Protein AF-A0A0L6T8Q9-F1 (afdb_monomer)

Mean predicted aligned error: 9.27 Å

Secondary structure (DSSP, 8-state):
------HHHHHHHHTT--EEEE--GGGHHHHHHH----SEEEEEGGGG-SSSSHHHHHHHHHHHHSEEEEE-SS--TT-TT---HHHHHHHHHHHHHH--SEEEEES-EEEEEEEPSSS-EEEEEEEEEE----BHHHHHHHHHHHHHHHHHHTS--EEE----SS-----TT--B--HHHHHHHHHHHH--EEEEEHHHHHHHHHHTT-GGGHHHHTTSS-TTSHHHHHHHHHHHHHHHHHHHHH--S-HHHHHHHHHHHSPTT-EEEEEE---EE-TTS-EE----SPPPHHHHHHHHHHHHHH-S--EEE---SS---HHHHHHHHHHHHHHHHHHHHHHHHT-PPPP-

Nearest PDB structures (foldseek):
  3bww-assembly1_A  TM=8.924E-01  e=5.305E-16  Histophilus somni 129PT
  8hci-assembly1_D  TM=7.224E-01  e=1.647E-14  Pseudomonas syringae pv. maculicola str. ES4326
  7tcu-assembly2_B  TM=7.479E-01  e=3.490E-11  Methylosinus trichosporium OB3b
  5zhz-assembly1_A  TM=5.985E-01  e=2.877E-06  Mycobacterium tuberculosis H37Rv
  1zrq-assembly1_A  TM=4.307E-01  e=3.303E-02  Escherichia coli

pLDDT: mean 84.77, std 19.69, range [31.95, 98.88]

Radius of gyration: 22.1 Å; Cα contacts (8 Å, |Δi|>4): 567; chains: 1; bounding box: 79×47×67 Å

Structure (mmCIF, N/CA/C/O backbone):
data_AF-A0A0L6T8Q9-F1
#
_entry.id   AF-A0A0L6T8Q9-F1
#
loop_
_atom_site.group_PDB
_atom_site.id
_atom_site.type_symbol
_atom_site.label_atom_id
_atom_site.label_alt_id
_atom_site.label_comp_id
_atom_site.label_asym_id
_atom_site.label_entity_id
_atom_site.label_seq_id
_atom_site.pdbx_PDB_ins_code
_atom_site.Cartn_x
_atom_site.Cartn_y
_atom_site.Cartn_z
_atom_site.occupancy
_atom_site.B_iso_or_equiv
_atom_site.auth_seq_id
_atom_site.auth_comp_id
_atom_site.auth_asym_id
_atom_site.auth_atom_id
_atom_site.pdbx_PDB_model_num
ATOM 1 N N . MET A 1 1 ? -27.827 -9.405 39.565 1.00 35.31 1 MET A N 1
ATOM 2 C CA . MET A 1 1 ? -27.218 -8.186 38.994 1.00 35.31 1 MET A CA 1
ATOM 3 C C . MET A 1 1 ? -26.176 -8.617 37.976 1.00 35.31 1 MET A C 1
ATOM 5 O O . MET A 1 1 ? -25.088 -9.002 38.367 1.00 35.31 1 MET A O 1
ATOM 9 N N . ALA A 1 2 ? -26.529 -8.630 36.694 1.00 31.95 2 ALA A N 1
ATOM 10 C CA . ALA A 1 2 ? -25.597 -8.878 35.599 1.00 31.95 2 ALA A CA 1
ATOM 11 C C . ALA A 1 2 ? -25.815 -7.748 34.591 1.00 31.95 2 ALA A C 1
ATOM 13 O O . ALA A 1 2 ? -26.904 -7.616 34.035 1.00 31.95 2 ALA A O 1
ATOM 14 N N . ARG A 1 3 ? -24.826 -6.859 34.455 1.00 38.62 3 ARG A N 1
ATOM 15 C CA . ARG A 1 3 ? -24.851 -5.793 33.452 1.00 38.62 3 ARG A CA 1
ATOM 16 C C . ARG A 1 3 ? -24.580 -6.446 32.100 1.00 38.62 3 ARG A C 1
ATOM 18 O O . ARG A 1 3 ? -23.472 -6.910 31.859 1.00 38.62 3 ARG A O 1
ATOM 25 N N . GLY A 1 4 ? -25.607 -6.509 31.257 1.00 34.22 4 GLY A N 1
ATOM 26 C CA . GLY A 1 4 ? -25.474 -6.899 29.859 1.00 34.22 4 GLY A CA 1
ATOM 27 C C . GLY A 1 4 ? -24.591 -5.891 29.135 1.00 34.22 4 GLY A C 1
ATOM 28 O O . GLY A 1 4 ? -24.985 -4.745 28.932 1.00 34.22 4 GLY A O 1
ATOM 29 N N . HIS A 1 5 ? -23.382 -6.316 28.789 1.00 39.09 5 HIS A N 1
ATOM 30 C CA . HIS A 1 5 ? -22.516 -5.606 27.864 1.00 39.09 5 HIS A CA 1
ATOM 31 C C . HIS A 1 5 ? -23.174 -5.698 26.479 1.00 39.09 5 HIS A C 1
ATOM 33 O O . HIS A 1 5 ? -23.493 -6.799 26.033 1.00 39.09 5 HIS A O 1
ATOM 39 N N . ARG A 1 6 ? -23.448 -4.564 25.823 1.00 40.47 6 ARG A N 1
ATOM 40 C CA . ARG A 1 6 ? -23.937 -4.513 24.435 1.00 40.47 6 ARG A CA 1
ATOM 41 C C . ARG A 1 6 ? -22.755 -4.236 23.492 1.00 40.47 6 ARG A C 1
ATOM 43 O O . ARG A 1 6 ? -22.509 -3.075 23.181 1.00 40.47 6 ARG A O 1
ATOM 50 N N . PRO A 1 7 ? -22.024 -5.259 23.015 1.00 42.59 7 PRO A N 1
ATOM 51 C CA . PRO A 1 7 ? -20.938 -5.069 22.047 1.00 42.59 7 PRO A CA 1
ATOM 52 C C . PRO A 1 7 ? -21.427 -4.587 20.664 1.00 42.59 7 PRO A C 1
ATOM 54 O O . PRO A 1 7 ? -20.678 -3.957 19.926 1.00 42.59 7 PRO A O 1
ATOM 57 N N . ALA A 1 8 ? -22.701 -4.807 20.319 1.00 41.91 8 ALA A N 1
ATOM 58 C CA . ALA A 1 8 ? -23.231 -4.524 18.981 1.00 41.91 8 ALA A CA 1
ATOM 59 C C . ALA A 1 8 ? -23.456 -3.029 18.650 1.00 41.91 8 ALA A C 1
ATOM 61 O O . ALA A 1 8 ? -23.543 -2.682 17.474 1.00 41.91 8 ALA A O 1
ATOM 62 N N . GLU A 1 9 ? -23.566 -2.137 19.644 1.00 34.69 9 GLU A N 1
ATOM 63 C CA . GLU A 1 9 ? -23.819 -0.702 19.397 1.00 34.69 9 GLU A CA 1
ATOM 64 C C . GLU A 1 9 ? -22.533 0.073 19.048 1.00 34.69 9 GLU A C 1
ATOM 66 O O . GLU A 1 9 ? -22.572 0.924 18.161 1.00 34.69 9 GLU A O 1
ATOM 71 N N . HIS A 1 10 ? -21.378 -0.278 19.631 1.00 37.12 10 HIS A N 1
ATOM 72 C CA . HIS A 1 10 ? -20.086 0.328 19.265 1.00 37.12 10 HIS A CA 1
ATOM 73 C C . HIS A 1 10 ? -19.575 -0.154 17.897 1.00 37.12 10 HIS A C 1
ATOM 75 O O . HIS A 1 10 ? -19.090 0.655 17.107 1.00 37.12 10 HIS A O 1
ATOM 81 N N . ALA A 1 11 ? -19.789 -1.431 17.557 1.00 39.75 11 ALA A N 1
ATOM 82 C CA . ALA A 1 11 ? -19.447 -1.983 16.241 1.00 39.75 11 ALA A CA 1
ATOM 83 C C . ALA A 1 11 ? -20.210 -1.305 15.083 1.00 39.75 11 ALA A C 1
ATOM 85 O O . ALA A 1 11 ? -19.719 -1.237 13.959 1.00 39.75 11 ALA A O 1
ATOM 86 N N . ARG A 1 12 ? -21.405 -0.758 15.349 1.00 35.06 12 ARG A N 1
ATOM 87 C CA . ARG A 1 12 ? -22.217 -0.046 14.349 1.00 35.06 12 ARG A CA 1
ATOM 88 C C . ARG A 1 12 ? -21.800 1.408 14.123 1.00 35.06 12 ARG A C 1
ATOM 90 O O . ARG A 1 12 ? -22.057 1.923 13.041 1.00 35.06 12 ARG A O 1
ATOM 97 N N . ALA A 1 13 ? -21.169 2.056 15.104 1.00 35.62 13 ALA A N 1
ATOM 98 C CA . ALA A 1 13 ? -20.654 3.422 14.965 1.00 35.62 13 ALA A CA 1
ATOM 99 C C . ALA A 1 13 ? -19.252 3.460 14.322 1.00 35.62 13 ALA A C 1
ATOM 101 O O . ALA A 1 13 ? -18.940 4.405 13.606 1.00 35.62 13 ALA A O 1
ATOM 102 N N . ALA A 1 14 ? -18.440 2.410 14.507 1.00 40.31 14 ALA A N 1
ATOM 103 C CA . ALA A 1 14 ? -17.155 2.237 13.816 1.00 40.31 14 ALA A CA 1
ATOM 104 C C . ALA A 1 14 ? -17.310 1.911 12.313 1.00 40.31 14 ALA A C 1
ATOM 106 O O . ALA A 1 14 ? -16.425 2.206 11.515 1.00 40.31 14 ALA A O 1
ATOM 107 N N . ALA A 1 15 ? -18.472 1.391 11.901 1.00 41.16 15 ALA A N 1
ATOM 108 C CA . ALA A 1 15 ? -18.781 1.015 10.518 1.00 41.16 15 ALA A CA 1
ATOM 109 C C . ALA A 1 15 ? -18.910 2.192 9.520 1.00 41.16 15 ALA A C 1
ATOM 111 O O . ALA A 1 15 ? -19.257 1.963 8.363 1.00 41.16 15 ALA A O 1
ATOM 112 N N . THR A 1 16 ? -18.670 3.442 9.936 1.00 55.81 16 THR A N 1
ATOM 113 C CA . THR A 1 16 ? -18.774 4.627 9.059 1.00 55.81 16 THR A CA 1
ATOM 114 C C . THR A 1 16 ? -17.436 5.266 8.696 1.00 55.81 16 THR A C 1
ATOM 116 O O . THR A 1 16 ? -17.423 6.185 7.880 1.00 55.81 16 THR A O 1
ATOM 119 N N . SER A 1 17 ? -16.328 4.854 9.320 1.00 71.69 17 SER A N 1
ATOM 120 C CA . SER A 1 17 ? -14.999 5.365 8.968 1.00 71.69 17 SER A CA 1
ATOM 121 C C . SER A 1 17 ? -14.338 4.422 7.971 1.00 71.69 17 SER A C 1
ATOM 123 O O . SER A 1 17 ? -14.247 3.225 8.227 1.00 71.69 17 SER A O 1
ATOM 125 N N . HIS A 1 18 ? -13.847 4.957 6.854 1.00 89.56 18 HIS A N 1
ATOM 126 C CA . HIS A 1 18 ? -12.972 4.215 5.946 1.00 89.56 18 HIS A CA 1
ATOM 127 C C . HIS A 1 18 ? -11.492 4.369 6.327 1.00 89.56 18 HIS A C 1
ATOM 129 O O . HIS A 1 18 ? -10.634 3.872 5.612 1.00 89.56 18 HIS A O 1
ATOM 135 N N . VAL A 1 19 ? -11.179 5.036 7.442 1.00 97.62 19 VAL A N 1
ATOM 136 C CA . VAL A 1 19 ? -9.799 5.345 7.831 1.00 97.62 19 VAL A CA 1
ATOM 137 C C . VAL A 1 19 ? -9.291 4.397 8.912 1.00 97.62 19 VAL A C 1
ATOM 139 O O . VAL A 1 19 ? -9.990 4.152 9.901 1.00 97.62 19 VAL A O 1
ATOM 142 N N . GLY A 1 20 ? -8.077 3.893 8.726 1.00 97.94 20 GLY A N 1
ATOM 143 C CA . GLY A 1 20 ? -7.336 3.068 9.671 1.00 97.94 20 GLY A CA 1
ATOM 144 C C . GLY A 1 20 ? -5.934 3.605 9.949 1.00 97.94 20 GLY A C 1
ATOM 145 O O . GLY A 1 20 ? -5.532 4.637 9.414 1.00 97.94 20 GLY A O 1
ATOM 146 N N . ILE A 1 21 ? -5.201 2.886 10.797 1.00 98.25 21 ILE A N 1
ATOM 147 C CA . ILE A 1 21 ? -3.788 3.153 11.102 1.00 98.25 21 ILE A CA 1
ATOM 148 C C . ILE A 1 21 ? -2.966 1.873 10.963 1.00 98.25 21 ILE A C 1
ATOM 150 O O . ILE A 1 21 ? -3.476 0.775 11.237 1.00 98.25 21 ILE A O 1
ATOM 154 N N . GLY A 1 22 ? -1.692 2.020 10.601 1.00 97.69 22 GLY A N 1
ATOM 155 C CA . GLY A 1 22 ? -0.703 0.959 10.759 1.00 97.69 22 GLY A CA 1
ATOM 156 C C . GLY A 1 22 ? -0.495 0.662 12.245 1.00 97.69 22 GLY A C 1
ATOM 157 O O . GLY A 1 22 ? -0.009 1.497 13.003 1.00 97.69 22 GLY A O 1
ATOM 158 N N . LEU A 1 23 ? -0.891 -0.526 12.700 1.00 97.56 23 LEU A N 1
ATOM 159 C CA . LEU A 1 23 ? -0.757 -0.925 14.093 1.00 97.56 23 LEU A CA 1
ATOM 160 C C . LEU A 1 23 ? 0.605 -1.592 14.305 1.00 97.56 23 LEU A C 1
ATOM 162 O O . LEU A 1 23 ? 0.848 -2.715 13.859 1.00 97.56 23 LEU A O 1
ATOM 166 N N . ARG A 1 24 ? 1.492 -0.907 15.028 1.00 96.94 24 ARG A N 1
ATOM 167 C CA . ARG A 1 24 ? 2.826 -1.404 15.390 1.00 96.94 24 ARG A CA 1
ATOM 168 C C . ARG A 1 24 ? 2.901 -1.719 16.890 1.00 96.94 24 ARG A C 1
ATOM 170 O O . ARG A 1 24 ? 2.097 -1.236 17.691 1.00 96.94 24 ARG A O 1
ATOM 177 N N . GLN A 1 25 ? 3.865 -2.559 17.278 1.00 95.00 25 GLN A N 1
ATOM 178 C CA . GLN A 1 25 ? 3.953 -3.138 18.629 1.00 95.00 25 GLN A CA 1
ATOM 179 C C . GLN A 1 25 ? 3.871 -2.122 19.785 1.00 95.00 25 GLN A C 1
ATOM 181 O O . GLN A 1 25 ? 3.166 -2.427 20.755 1.00 95.00 25 GLN A O 1
ATOM 186 N N . PRO A 1 26 ? 4.500 -0.930 19.716 1.00 96.00 26 PRO A N 1
ATOM 187 C CA . PRO A 1 26 ? 4.419 0.052 20.799 1.00 96.00 26 PRO A CA 1
ATOM 188 C C . PRO A 1 26 ? 2.996 0.520 21.133 1.00 96.00 26 PRO A C 1
ATOM 190 O O . PRO A 1 26 ? 2.714 0.875 22.275 1.00 96.00 26 PRO A O 1
ATOM 193 N N . HIS A 1 27 ? 2.081 0.484 20.162 1.00 97.25 27 HIS A N 1
ATOM 194 C CA . HIS A 1 27 ? 0.708 0.975 20.301 1.00 97.25 27 HIS A CA 1
ATOM 195 C C . HIS A 1 27 ? -0.311 -0.109 20.685 1.00 97.25 27 HIS A C 1
ATOM 197 O O . HIS A 1 27 ? -1.444 0.229 21.023 1.00 97.25 27 HIS A O 1
ATOM 203 N N . TYR A 1 28 ? 0.055 -1.398 20.686 1.00 96.12 28 TYR A N 1
ATOM 204 C CA . TYR A 1 28 ? -0.885 -2.515 20.900 1.00 96.12 28 TYR A CA 1
ATOM 205 C C . TYR A 1 28 ? -1.711 -2.379 22.185 1.00 96.12 28 TYR A C 1
ATOM 207 O O . TYR A 1 28 ? -2.939 -2.444 22.150 1.00 96.12 28 TYR A O 1
ATOM 215 N N . ALA A 1 29 ? -1.042 -2.171 23.322 1.00 96.06 29 ALA A N 1
ATOM 216 C CA . ALA A 1 29 ? -1.711 -2.087 24.619 1.00 96.06 29 ALA A CA 1
ATOM 217 C C . ALA A 1 29 ? -2.648 -0.874 24.699 1.00 96.06 29 ALA A C 1
ATOM 219 O O . ALA A 1 29 ? -3.751 -0.979 25.233 1.00 96.06 29 ALA A O 1
ATOM 220 N N . GLN A 1 30 ? -2.223 0.262 24.143 1.00 97.06 30 GLN A N 1
ATOM 221 C CA . GLN A 1 30 ? -3.000 1.493 24.178 1.00 97.06 30 GLN A CA 1
ATOM 222 C C . GLN A 1 30 ? -4.225 1.403 23.259 1.00 97.06 30 GLN A C 1
ATOM 224 O O . GLN A 1 30 ? -5.331 1.693 23.702 1.00 97.06 30 GLN A O 1
ATOM 229 N N . VAL A 1 31 ? -4.075 0.898 22.029 1.00 97.00 31 VAL A N 1
ATOM 230 C CA . VAL A 1 31 ? -5.196 0.702 21.092 1.00 97.00 31 VAL A CA 1
ATOM 231 C C . VAL A 1 31 ? -6.215 -0.302 21.639 1.00 97.00 31 VAL A C 1
ATOM 233 O O . VAL A 1 31 ? -7.418 -0.055 21.573 1.00 97.00 31 VAL A O 1
ATOM 236 N N . LEU A 1 32 ? -5.769 -1.407 22.245 1.00 96.00 32 LEU A N 1
ATOM 237 C CA . LEU A 1 32 ? -6.672 -2.372 22.887 1.00 96.00 32 LEU A CA 1
ATOM 238 C C . LEU A 1 32 ? -7.322 -1.822 24.167 1.00 96.00 32 LEU A C 1
ATOM 240 O O . LEU A 1 32 ? -8.448 -2.202 24.495 1.00 96.00 32 LEU A O 1
ATOM 244 N N . GLY A 1 33 ? -6.642 -0.943 24.902 1.00 96.44 33 GLY A N 1
ATOM 245 C CA . GLY A 1 33 ? -7.172 -0.319 26.114 1.00 96.44 33 GLY A CA 1
ATOM 246 C C . GLY A 1 33 ? -8.199 0.777 25.826 1.00 96.44 33 GLY A C 1
ATOM 247 O O . GLY A 1 33 ? -9.264 0.800 26.440 1.00 96.44 33 GLY A O 1
ATOM 248 N N . GLU A 1 34 ? -7.888 1.665 24.883 1.00 96.00 34 GLU A N 1
ATOM 249 C CA . GLU A 1 34 ? -8.678 2.861 24.568 1.00 96.00 34 GLU A CA 1
ATOM 250 C C . GLU A 1 34 ? -9.752 2.611 23.505 1.00 96.00 34 GLU A C 1
ATOM 252 O O . GLU A 1 34 ? -10.774 3.294 23.502 1.00 96.00 34 GLU A O 1
ATOM 257 N N . ALA A 1 35 ? -9.545 1.621 22.631 1.00 94.62 35 ALA A N 1
ATOM 258 C CA . ALA A 1 35 ? -10.425 1.281 21.517 1.00 94.62 35 ALA A CA 1
ATOM 259 C C . ALA A 1 35 ? -10.839 2.507 20.662 1.00 94.62 35 ALA A C 1
ATOM 261 O O . ALA A 1 35 ? -12.037 2.785 20.525 1.00 94.62 35 ALA A O 1
ATOM 262 N N . PRO A 1 36 ? -9.876 3.254 20.076 1.00 95.69 36 PRO A N 1
ATOM 263 C CA . PRO A 1 36 ? -10.181 4.414 19.241 1.00 95.69 36 PRO A CA 1
ATOM 264 C C . PRO A 1 36 ? -11.111 4.055 18.063 1.00 95.69 36 PRO A C 1
ATOM 266 O O . PRO A 1 36 ? -11.067 2.925 17.565 1.00 95.69 36 PRO A O 1
ATOM 269 N N . PRO A 1 37 ? -11.948 4.996 17.583 1.00 93.69 37 PRO A N 1
ATOM 270 C CA . PRO A 1 37 ? -12.970 4.741 16.563 1.00 93.69 37 PRO A CA 1
ATOM 271 C C . PRO A 1 37 ? -12.373 4.675 15.145 1.00 93.69 37 PRO A C 1
ATOM 273 O O . PRO A 1 37 ? -12.601 5.550 14.310 1.00 93.69 37 PRO A O 1
ATOM 276 N N . LEU A 1 38 ? -11.595 3.629 14.881 1.00 95.69 38 LEU A N 1
ATOM 277 C CA . LEU A 1 38 ? -10.972 3.343 13.590 1.00 95.69 38 LEU A CA 1
ATOM 278 C C . LEU A 1 38 ? -11.869 2.443 12.732 1.00 95.69 38 LEU A C 1
ATOM 280 O O . LEU A 1 38 ? -12.572 1.577 13.254 1.00 95.69 38 LEU A O 1
ATOM 284 N N . GLY A 1 39 ? -11.814 2.626 11.413 1.00 95.31 39 GLY A N 1
ATOM 285 C CA . GLY A 1 39 ? -12.496 1.758 10.451 1.00 95.31 39 GLY A CA 1
ATOM 286 C C . GLY A 1 39 ? -11.830 0.390 10.317 1.00 95.31 39 GLY A C 1
ATOM 287 O O . GLY A 1 39 ? -12.504 -0.628 10.169 1.00 95.31 39 GLY A O 1
ATOM 288 N N . PHE A 1 40 ? -10.500 0.364 10.389 1.00 98.25 40 PHE A N 1
ATOM 289 C CA . PHE A 1 40 ? -9.685 -0.846 10.381 1.00 98.25 40 PHE A CA 1
ATOM 290 C C . PHE A 1 40 ? -8.307 -0.563 10.987 1.00 98.25 40 PHE A C 1
ATOM 292 O O . PHE A 1 40 ? -7.953 0.588 11.244 1.00 98.25 40 PHE A O 1
ATOM 299 N N . VAL A 1 41 ? -7.534 -1.618 11.204 1.00 98.31 41 VAL A N 1
ATOM 300 C CA . VAL A 1 41 ? -6.098 -1.529 11.472 1.00 98.31 41 VAL A CA 1
ATOM 301 C C . VAL A 1 41 ? -5.351 -2.395 10.477 1.00 98.31 41 VAL A C 1
ATOM 303 O O . VAL A 1 41 ? -5.876 -3.419 10.031 1.00 98.31 41 VAL A O 1
ATOM 306 N N . GLU A 1 42 ? -4.132 -2.001 10.149 1.00 98.69 42 GLU A N 1
ATOM 307 C CA . GLU A 1 42 ? -3.243 -2.806 9.322 1.00 98.69 42 GLU A CA 1
ATOM 308 C C . GLU A 1 42 ? -2.055 -3.323 10.119 1.00 98.69 42 GLU A C 1
ATOM 310 O O . GLU A 1 42 ? -1.545 -2.647 11.012 1.00 98.69 42 GLU A O 1
ATOM 315 N N . VAL A 1 43 ? -1.609 -4.532 9.793 1.00 98.31 43 VAL A N 1
ATOM 316 C CA . VAL A 1 43 ? -0.382 -5.107 10.334 1.00 98.31 43 VAL A CA 1
ATOM 317 C C . VAL A 1 43 ? 0.445 -5.759 9.228 1.00 98.31 43 VAL A C 1
ATOM 319 O O . VAL A 1 43 ? -0.114 -6.304 8.275 1.00 98.31 43 VAL A O 1
ATOM 322 N N . HIS A 1 44 ? 1.770 -5.781 9.400 1.00 97.75 44 HIS A N 1
ATOM 323 C CA . HIS A 1 44 ? 2.656 -6.556 8.529 1.00 97.75 44 HIS A CA 1
ATOM 324 C C . HIS A 1 44 ? 2.495 -8.051 8.780 1.00 97.75 44 HIS A C 1
ATOM 326 O O . HIS A 1 44 ? 2.643 -8.521 9.911 1.00 97.75 44 HIS A O 1
ATOM 332 N N . SER A 1 45 ? 2.210 -8.797 7.721 1.00 97.56 45 SER A N 1
ATOM 333 C CA . SER A 1 45 ? 1.873 -10.220 7.752 1.00 97.56 45 SER A CA 1
ATOM 334 C C . SER A 1 45 ? 2.995 -11.062 8.362 1.00 97.56 45 SER A C 1
ATOM 336 O O . SER A 1 45 ? 2.755 -11.935 9.200 1.00 97.56 45 SER A O 1
ATOM 338 N N . GLU A 1 46 ? 4.236 -10.759 7.992 1.00 95.88 46 GLU A N 1
ATOM 339 C CA . GLU A 1 46 ? 5.453 -11.484 8.354 1.00 95.88 46 GLU A CA 1
ATOM 340 C C . GLU A 1 46 ? 5.690 -11.499 9.867 1.00 95.88 46 GLU A C 1
ATOM 342 O O . GLU A 1 46 ? 6.183 -12.492 10.410 1.00 95.88 46 GLU A O 1
ATOM 347 N N . ASN A 1 47 ? 5.241 -10.457 10.576 1.00 95.88 47 ASN A N 1
ATOM 348 C CA . ASN A 1 47 ? 5.330 -10.371 12.035 1.00 95.88 47 ASN A CA 1
ATOM 349 C C . ASN A 1 47 ? 4.461 -11.423 12.756 1.00 95.88 47 ASN A C 1
ATOM 351 O O . ASN A 1 47 ? 4.615 -11.629 13.962 1.00 95.88 47 ASN A O 1
ATOM 355 N N . PHE A 1 48 ? 3.567 -12.115 12.037 1.00 96.88 48 PHE A N 1
ATOM 356 C CA . PHE A 1 48 ? 2.607 -13.075 12.593 1.00 96.88 48 PHE A CA 1
ATOM 357 C C . PHE A 1 48 ? 2.671 -14.464 11.939 1.00 96.88 48 PHE A C 1
ATOM 359 O O . PHE A 1 48 ? 1.763 -15.277 12.109 1.00 96.88 48 PHE A O 1
ATOM 366 N N . PHE A 1 49 ? 3.757 -14.783 11.231 1.00 96.06 49 PHE A N 1
ATOM 367 C CA . PHE A 1 49 ? 3.954 -16.088 10.580 1.00 96.06 49 PHE A CA 1
ATOM 368 C C . PHE A 1 49 ? 4.275 -17.247 11.537 1.00 96.06 49 PHE A C 1
ATOM 370 O O . PHE A 1 49 ? 4.217 -18.424 11.143 1.00 96.06 49 PHE A O 1
ATOM 377 N N . ALA A 1 50 ? 4.609 -16.932 12.791 1.00 92.38 50 ALA A N 1
ATOM 378 C CA . ALA A 1 50 ? 4.812 -17.921 13.839 1.00 92.38 50 ALA A CA 1
ATOM 379 C C . ALA A 1 50 ? 3.512 -18.692 14.137 1.00 92.38 50 ALA A C 1
ATOM 381 O O . ALA A 1 50 ? 2.414 -18.136 14.147 1.00 92.38 50 ALA A O 1
ATOM 382 N N . ASP A 1 51 ? 3.629 -19.993 14.421 1.00 84.19 51 ASP A N 1
ATOM 383 C CA . ASP A 1 51 ? 2.456 -20.855 14.629 1.00 84.19 51 ASP A CA 1
ATOM 384 C C . ASP A 1 51 ? 1.642 -20.471 15.882 1.00 84.19 51 ASP A C 1
ATOM 386 O O . ASP A 1 51 ? 0.440 -20.743 15.933 1.00 84.19 51 ASP A O 1
ATOM 390 N N . GLY A 1 52 ? 2.271 -19.773 16.834 1.00 85.69 52 GLY A N 1
ATOM 391 C CA . GLY A 1 52 ? 1.665 -19.190 18.029 1.00 85.69 52 GLY A CA 1
ATOM 392 C C . GLY A 1 52 ? 2.571 -18.135 18.673 1.00 85.69 52 GLY A C 1
ATOM 393 O O . GLY A 1 52 ? 3.601 -17.761 18.117 1.00 85.69 52 GLY A O 1
ATOM 394 N N . GLY A 1 53 ? 2.194 -17.671 19.865 1.00 90.38 53 GLY A N 1
ATOM 395 C CA . GLY A 1 53 ? 2.966 -16.701 20.647 1.00 90.38 53 GLY A CA 1
ATOM 396 C C . GLY A 1 53 ? 2.182 -15.435 20.979 1.00 90.38 53 GLY A C 1
ATOM 397 O O . GLY A 1 53 ? 1.054 -15.244 20.525 1.00 90.38 53 GLY A O 1
ATOM 398 N N . ALA A 1 54 ? 2.794 -14.568 21.787 1.00 90.06 54 ALA A N 1
ATOM 399 C CA . ALA A 1 54 ? 2.153 -13.354 22.288 1.00 90.06 54 ALA A CA 1
ATOM 400 C C . ALA A 1 54 ? 1.680 -12.423 21.158 1.00 90.06 54 ALA A C 1
ATOM 402 O O . ALA A 1 54 ? 0.575 -11.898 21.236 1.00 90.06 54 ALA A O 1
ATOM 403 N N . ALA A 1 55 ? 2.468 -12.279 20.085 1.00 91.38 55 ALA A N 1
ATOM 404 C CA . ALA A 1 55 ? 2.106 -11.448 18.935 1.00 91.38 55 ALA A CA 1
ATOM 405 C C . ALA A 1 55 ? 0.789 -11.905 18.290 1.00 91.38 55 ALA A C 1
ATOM 407 O O . ALA A 1 55 ? -0.120 -11.106 18.089 1.00 91.38 55 ALA A O 1
ATOM 408 N N . LEU A 1 56 ? 0.645 -13.207 18.037 1.00 93.50 56 LEU A N 1
ATOM 409 C CA . LEU A 1 56 ? -0.581 -13.748 17.462 1.00 93.50 56 LEU A CA 1
ATOM 410 C C . LEU A 1 56 ? -1.778 -13.619 18.415 1.00 93.50 56 LEU A C 1
ATOM 412 O O . LEU A 1 56 ? -2.885 -13.340 17.962 1.00 93.50 56 LEU A O 1
ATOM 416 N N . GLY A 1 57 ? -1.561 -13.792 19.724 1.00 94.62 57 GLY A N 1
ATOM 417 C CA . GLY A 1 57 ? -2.593 -13.547 20.736 1.00 94.62 57 GLY A CA 1
ATOM 418 C C . GLY A 1 57 ? -3.130 -12.116 20.665 1.00 94.62 57 GLY A C 1
ATOM 419 O O . GLY A 1 57 ? -4.339 -11.920 20.583 1.00 94.62 57 GLY A O 1
ATOM 420 N N . VAL A 1 58 ? -2.231 -11.131 20.573 1.00 95.00 58 VAL A N 1
ATOM 421 C CA . VAL A 1 58 ? -2.611 -9.726 20.380 1.00 95.00 58 VAL A CA 1
ATOM 422 C C . VAL A 1 58 ? -3.390 -9.530 19.079 1.00 95.00 58 VAL A C 1
ATOM 424 O O . VAL A 1 58 ? -4.414 -8.856 19.089 1.00 95.00 58 VAL A O 1
ATOM 427 N N . LEU A 1 59 ? -2.962 -10.136 17.967 1.00 97.00 59 LEU A N 1
ATOM 428 C CA . LEU A 1 59 ? -3.673 -9.989 16.693 1.00 97.00 59 LEU A CA 1
ATOM 429 C C . LEU A 1 59 ? -5.097 -10.562 16.744 1.00 97.00 59 LEU A C 1
ATOM 431 O O . LEU A 1 59 ? -6.007 -9.989 16.147 1.00 97.00 59 LEU A O 1
ATOM 435 N N . HIS A 1 60 ? -5.315 -11.649 17.487 1.00 96.56 60 HIS A N 1
ATOM 436 C CA . HIS A 1 60 ? -6.661 -12.159 17.744 1.00 96.56 60 HIS A CA 1
ATOM 437 C C . HIS A 1 60 ? -7.513 -11.157 18.534 1.00 96.56 60 HIS A C 1
ATOM 439 O O . HIS A 1 60 ? -8.623 -10.852 18.105 1.00 96.56 60 HIS A O 1
ATOM 445 N N . GLU A 1 61 ? -6.989 -10.587 19.622 1.00 96.44 61 GLU A N 1
ATOM 446 C CA . GLU A 1 61 ? -7.701 -9.560 20.403 1.00 96.44 61 GLU A CA 1
ATOM 447 C C . GLU A 1 61 ? -8.015 -8.307 19.572 1.00 96.44 61 GLU A C 1
ATOM 449 O O . GLU A 1 61 ? -9.091 -7.717 19.686 1.00 96.44 61 GLU A O 1
ATOM 454 N N . VAL A 1 62 ? -7.088 -7.908 18.699 1.00 96.62 62 VAL A N 1
ATOM 455 C CA . VAL A 1 62 ? -7.283 -6.811 17.749 1.00 96.62 62 VAL A CA 1
ATOM 456 C C . VAL A 1 62 ? -8.407 -7.150 16.772 1.00 96.62 62 VAL A C 1
ATOM 458 O O . VAL A 1 62 ? -9.310 -6.337 16.577 1.00 96.62 62 VAL A O 1
ATOM 461 N N . ARG A 1 63 ? -8.403 -8.359 16.200 1.00 96.62 63 ARG A N 1
ATOM 462 C CA . ARG A 1 63 ? -9.412 -8.818 15.235 1.00 96.62 63 ARG A CA 1
ATOM 463 C C . ARG A 1 63 ? -10.820 -8.917 15.826 1.00 96.62 63 ARG A C 1
ATOM 465 O O . ARG A 1 63 ? -11.796 -8.762 15.089 1.00 96.62 63 ARG A O 1
ATOM 472 N N . GLU A 1 64 ? -10.946 -9.153 17.129 1.00 96.00 64 GLU A N 1
ATOM 473 C CA . GLU A 1 64 ? -12.237 -9.115 17.832 1.00 96.00 64 GLU A CA 1
ATOM 474 C C . GLU A 1 64 ? -12.851 -7.706 17.876 1.00 96.00 64 GLU A C 1
ATOM 476 O O . GLU A 1 64 ? -14.067 -7.567 18.031 1.00 96.00 64 GLU A O 1
ATOM 481 N N . ARG A 1 65 ? -12.030 -6.659 17.728 1.00 94.94 65 ARG A N 1
ATOM 482 C CA . ARG A 1 65 ? -12.440 -5.252 17.863 1.00 94.94 65 ARG A CA 1
ATOM 483 C C . ARG A 1 65 ? -12.441 -4.488 16.547 1.00 94.94 65 ARG A C 1
ATOM 485 O O . ARG A 1 65 ? -13.2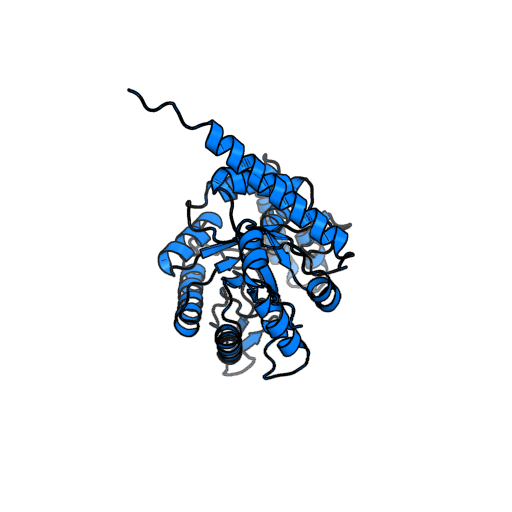87 -3.619 16.357 1.00 94.94 65 ARG A O 1
ATOM 492 N N . TYR A 1 66 ? -11.516 -4.819 15.654 1.00 97.06 66 TYR A N 1
ATOM 493 C CA . TYR A 1 66 ? -11.281 -4.113 14.404 1.00 97.06 66 TYR A CA 1
ATOM 494 C C . TYR A 1 66 ? -11.317 -5.060 13.210 1.00 97.06 66 TYR A C 1
ATOM 496 O O . TYR A 1 66 ? -10.924 -6.226 13.286 1.00 97.06 66 TYR A O 1
ATOM 504 N N . ALA A 1 67 ? -11.739 -4.522 12.068 1.00 97.44 67 ALA A N 1
ATOM 505 C CA . ALA A 1 67 ? -11.351 -5.095 10.791 1.00 97.44 67 ALA A CA 1
ATOM 506 C C . ALA A 1 67 ? -9.820 -5.044 10.668 1.00 97.44 67 ALA A C 1
ATOM 508 O O . ALA A 1 67 ? -9.206 -4.035 11.016 1.00 97.44 67 ALA A O 1
ATOM 509 N N . VAL A 1 68 ? -9.219 -6.124 10.171 1.00 98.44 68 VAL A N 1
ATOM 510 C CA . VAL A 1 68 ? -7.765 -6.232 9.994 1.00 98.44 68 VAL A CA 1
ATOM 511 C C . VAL A 1 68 ? -7.438 -6.251 8.507 1.00 98.44 68 VAL A C 1
ATOM 513 O O . VAL A 1 68 ? -7.998 -7.068 7.774 1.00 98.44 68 VAL A O 1
ATOM 516 N N . SER A 1 69 ? -6.543 -5.369 8.073 1.00 98.62 69 SER A N 1
ATOM 517 C CA . SER A 1 69 ? -5.814 -5.473 6.805 1.00 98.62 69 SER A CA 1
ATOM 518 C C . SER A 1 69 ? -4.492 -6.196 7.066 1.00 98.62 69 SER A C 1
ATOM 520 O O . SER A 1 69 ? -3.840 -5.944 8.083 1.00 98.62 69 SER A O 1
ATOM 522 N N . LEU A 1 70 ? -4.131 -7.138 6.197 1.00 98.75 70 LEU A N 1
ATOM 523 C CA . LEU A 1 70 ? -2.811 -7.761 6.204 1.00 98.75 70 LEU A CA 1
ATOM 524 C C . LEU A 1 70 ? -2.012 -7.212 5.033 1.00 98.75 70 LEU A C 1
ATOM 526 O O . LEU A 1 70 ? -2.394 -7.424 3.884 1.00 98.75 70 LEU A O 1
ATOM 530 N N . HIS A 1 71 ? -0.899 -6.566 5.331 1.00 98.62 71 HIS A N 1
ATOM 531 C CA . HIS A 1 71 ? 0.009 -6.045 4.324 1.00 98.62 71 HIS A CA 1
ATOM 532 C C . HIS A 1 71 ? 1.328 -6.822 4.366 1.00 98.62 71 HIS A C 1
ATOM 534 O O . HIS A 1 71 ? 1.760 -7.244 5.440 1.00 98.62 71 HIS A O 1
ATOM 540 N N . GLY A 1 72 ? 1.889 -7.158 3.212 1.00 96.62 72 GLY A N 1
ATOM 541 C CA . GLY A 1 72 ? 3.075 -7.997 3.064 1.00 96.62 72 GLY A CA 1
ATOM 542 C C . GLY A 1 72 ? 4.246 -7.229 2.463 1.00 96.62 72 GLY A C 1
ATOM 543 O O . GLY A 1 72 ? 4.066 -6.344 1.627 1.00 96.62 72 GLY A O 1
ATOM 544 N N . VAL A 1 73 ? 5.452 -7.612 2.873 1.00 93.88 73 VAL A N 1
ATOM 545 C CA . VAL A 1 73 ? 6.727 -7.047 2.392 1.00 93.88 73 VAL A CA 1
ATOM 546 C C . VAL A 1 73 ? 7.643 -8.129 1.807 1.00 93.88 73 VAL A C 1
ATOM 548 O O . VAL A 1 73 ? 8.837 -7.912 1.602 1.00 93.88 73 VAL A O 1
ATOM 551 N N . GLY A 1 74 ? 7.123 -9.342 1.589 1.00 92.88 74 GLY A N 1
ATOM 552 C CA . GLY A 1 74 ? 7.946 -10.524 1.330 1.00 92.88 74 GLY A CA 1
ATOM 553 C C . GLY A 1 74 ? 7.543 -11.377 0.130 1.00 92.88 74 GLY A C 1
ATOM 554 O O . GLY A 1 74 ? 8.311 -12.283 -0.236 1.00 92.88 74 GLY A O 1
ATOM 555 N N . LEU A 1 75 ? 6.396 -11.128 -0.518 1.00 95.06 75 LEU A N 1
ATOM 556 C CA . LEU A 1 75 ? 6.001 -11.903 -1.700 1.00 95.06 75 LEU A CA 1
ATOM 557 C C . LEU A 1 75 ? 6.860 -11.558 -2.917 1.00 95.06 75 LEU A C 1
ATOM 559 O O . LEU A 1 75 ? 7.232 -12.464 -3.666 1.00 95.06 75 LEU A O 1
ATOM 563 N N . GLY A 1 76 ? 7.226 -10.284 -3.087 1.00 95.44 76 GLY A N 1
ATOM 564 C CA . GLY A 1 76 ? 8.024 -9.824 -4.223 1.00 95.44 76 GLY A CA 1
ATOM 565 C C . GLY A 1 76 ? 7.338 -10.137 -5.551 1.00 95.44 76 GLY A C 1
ATOM 566 O O . GLY A 1 76 ? 7.904 -10.857 -6.377 1.00 95.44 76 GLY A O 1
ATOM 567 N N . LEU A 1 77 ? 6.108 -9.647 -5.733 1.00 97.50 77 LEU A N 1
ATOM 568 C CA . LEU A 1 77 ? 5.184 -10.044 -6.806 1.00 97.50 77 LEU A CA 1
ATOM 569 C C . LEU A 1 77 ? 5.731 -9.827 -8.226 1.00 97.50 77 LEU A C 1
ATOM 571 O O . LEU A 1 77 ? 5.300 -10.498 -9.161 1.00 97.50 77 LEU A O 1
ATOM 575 N N . GLY A 1 78 ? 6.699 -8.931 -8.397 1.00 96.31 78 GLY A N 1
ATOM 576 C CA . GLY A 1 78 ? 7.396 -8.654 -9.654 1.00 96.31 78 GLY A CA 1
ATOM 577 C C . GLY A 1 78 ? 8.631 -9.517 -9.902 1.00 96.31 78 GLY A C 1
ATOM 578 O O . GLY A 1 78 ? 9.339 -9.311 -10.885 1.00 96.31 78 GLY A O 1
ATOM 579 N N . SER A 1 79 ? 8.922 -10.483 -9.028 1.00 95.12 79 SER A N 1
ATOM 580 C CA . SER A 1 79 ? 10.078 -11.368 -9.179 1.00 95.12 79 SER A CA 1
ATOM 581 C C . SER A 1 79 ? 9.877 -12.352 -10.331 1.00 95.12 79 SER A C 1
ATOM 583 O O . SER A 1 79 ? 8.980 -13.196 -10.301 1.00 95.12 79 SER A O 1
ATOM 585 N N . MET A 1 80 ? 10.796 -12.334 -11.301 1.00 93.12 80 MET A N 1
ATOM 586 C CA . MET A 1 80 ? 10.835 -13.319 -12.396 1.00 93.12 80 MET A CA 1
ATOM 587 C C . MET A 1 80 ? 11.084 -14.754 -11.902 1.00 93.12 80 MET A C 1
ATOM 589 O O . MET A 1 80 ? 10.786 -15.713 -12.606 1.00 93.12 80 MET A O 1
ATOM 593 N N . ALA A 1 81 ? 11.624 -14.908 -10.689 1.00 93.19 81 ALA A N 1
ATOM 594 C CA . ALA A 1 81 ? 11.845 -16.202 -10.044 1.00 93.19 81 ALA A CA 1
ATOM 595 C C . ALA A 1 81 ? 10.560 -16.841 -9.470 1.00 93.19 81 ALA A C 1
ATOM 597 O O . ALA A 1 81 ? 10.624 -17.960 -8.959 1.00 93.19 81 ALA A O 1
ATOM 598 N N . GLY A 1 82 ? 9.414 -16.155 -9.548 1.00 94.19 82 GLY A N 1
ATOM 599 C CA . GLY A 1 82 ? 8.144 -16.602 -8.977 1.00 94.19 82 GLY A CA 1
ATOM 600 C C . GLY A 1 82 ? 7.998 -16.313 -7.478 1.00 94.19 82 GLY A C 1
ATOM 601 O O . GLY A 1 82 ? 8.858 -15.684 -6.855 1.00 94.19 82 GLY A O 1
ATOM 602 N N . VAL A 1 83 ? 6.891 -16.789 -6.900 1.00 95.06 83 VAL A N 1
ATOM 603 C CA . VAL A 1 83 ? 6.558 -16.628 -5.474 1.00 95.06 83 VAL A CA 1
ATOM 604 C C . VAL A 1 83 ? 7.122 -17.785 -4.644 1.00 95.06 83 VAL A C 1
ATOM 606 O O . VAL A 1 83 ? 7.018 -18.953 -5.025 1.00 95.06 83 VAL A O 1
ATOM 609 N N . ASP A 1 84 ? 7.691 -17.473 -3.478 1.00 94.19 84 ASP A N 1
ATOM 610 C CA . ASP A 1 84 ? 8.198 -18.485 -2.548 1.00 94.19 84 ASP A CA 1
ATOM 611 C C . ASP A 1 84 ? 7.061 -19.282 -1.891 1.00 94.19 84 ASP A C 1
ATOM 613 O O . ASP A 1 84 ? 6.178 -18.730 -1.230 1.00 94.19 84 ASP A O 1
ATOM 617 N N . GLY A 1 85 ? 7.102 -20.607 -2.050 1.00 95.31 85 GLY A N 1
ATOM 618 C CA . GLY A 1 85 ? 6.057 -21.496 -1.543 1.00 95.31 85 GLY A CA 1
ATOM 619 C C . GLY A 1 85 ? 5.950 -21.500 -0.016 1.00 95.31 85 GLY A C 1
ATOM 620 O O . GLY A 1 85 ? 4.842 -21.539 0.511 1.00 95.31 85 GLY A O 1
ATOM 621 N N . TRP A 1 86 ? 7.075 -21.406 0.702 1.00 94.88 86 TRP A N 1
ATOM 622 C CA . TRP A 1 86 ? 7.063 -21.388 2.168 1.00 94.88 86 TRP A CA 1
ATOM 623 C C . TRP A 1 86 ? 6.397 -20.119 2.708 1.00 94.88 86 TRP A C 1
ATOM 625 O O . TRP A 1 86 ? 5.565 -20.198 3.617 1.00 94.88 86 TRP A O 1
ATOM 635 N N . HIS A 1 87 ? 6.730 -18.964 2.132 1.00 95.81 87 HIS A N 1
ATOM 636 C CA . HIS A 1 87 ? 6.125 -17.684 2.478 1.00 95.81 87 HIS A CA 1
ATOM 637 C C . HIS A 1 87 ? 4.619 -17.711 2.195 1.00 95.81 87 HIS A C 1
ATOM 639 O O . HIS A 1 87 ? 3.814 -17.364 3.061 1.00 95.81 87 HIS A O 1
ATOM 645 N N . LEU A 1 88 ? 4.222 -18.206 1.021 1.00 97.44 88 LEU A N 1
ATOM 646 C CA . LEU A 1 88 ? 2.818 -18.293 0.637 1.00 97.44 88 LEU A CA 1
ATOM 647 C C . LEU A 1 88 ? 2.010 -19.230 1.557 1.00 97.44 88 LEU A C 1
ATOM 649 O O . LEU A 1 88 ? 0.894 -18.890 1.948 1.00 97.44 88 LEU A O 1
ATOM 653 N N . ASP A 1 89 ? 2.581 -20.361 1.982 1.00 98.06 89 ASP A N 1
ATOM 654 C CA . ASP A 1 89 ? 1.955 -21.261 2.961 1.00 98.06 89 ASP A CA 1
ATOM 655 C C . ASP A 1 89 ? 1.740 -20.576 4.326 1.00 98.06 89 ASP A C 1
ATOM 657 O O . ASP A 1 89 ? 0.760 -20.843 5.029 1.00 98.06 89 ASP A O 1
ATOM 661 N N . ARG A 1 90 ? 2.679 -19.717 4.748 1.00 98.12 90 ARG A N 1
ATOM 662 C CA . ARG A 1 90 ? 2.592 -18.958 6.007 1.00 98.12 90 ARG A CA 1
ATOM 663 C C . ARG A 1 90 ? 1.513 -17.878 5.922 1.00 98.12 90 ARG A C 1
ATOM 665 O O . ARG A 1 90 ? 0.692 -17.789 6.838 1.00 98.12 90 ARG A O 1
ATOM 672 N N . LEU A 1 91 ? 1.465 -17.144 4.812 1.00 98.56 91 LEU A N 1
ATOM 673 C CA . LEU A 1 91 ? 0.435 -16.143 4.545 1.00 98.56 91 LEU A CA 1
ATOM 674 C C . LEU A 1 91 ? -0.963 -16.774 4.485 1.00 98.56 91 LEU A C 1
ATOM 676 O O . LEU A 1 91 ? -1.874 -16.286 5.147 1.00 98.56 91 LEU A O 1
ATOM 680 N N . GLU A 1 92 ? -1.133 -17.900 3.786 1.00 98.56 92 GLU A N 1
ATOM 681 C CA . GLU A 1 92 ? -2.408 -18.632 3.726 1.00 98.56 92 GLU A CA 1
ATOM 682 C C . GLU A 1 92 ? -2.909 -19.019 5.124 1.00 98.56 92 GLU A C 1
ATOM 684 O O . GLU A 1 92 ? -4.079 -18.808 5.457 1.00 98.56 92 GLU A O 1
ATOM 689 N N . ARG A 1 93 ? -2.026 -19.547 5.983 1.00 98.06 93 ARG A N 1
ATOM 690 C CA . ARG A 1 93 ? -2.387 -19.879 7.370 1.00 98.06 93 ARG A CA 1
ATOM 691 C C . ARG A 1 93 ? -2.835 -18.653 8.158 1.00 98.06 93 ARG A C 1
ATOM 693 O O . ARG A 1 93 ? -3.812 -18.750 8.901 1.00 98.06 93 ARG A O 1
ATOM 700 N N . LEU A 1 94 ? -2.141 -17.526 8.010 1.00 98.38 94 LEU A N 1
ATOM 701 C CA . LEU A 1 94 ? -2.497 -16.287 8.696 1.00 98.38 94 LEU A CA 1
ATOM 702 C C . LEU A 1 94 ? -3.843 -15.739 8.199 1.00 98.38 94 LEU A C 1
ATOM 704 O O . LEU A 1 94 ? -4.708 -15.418 9.013 1.00 98.38 94 LEU A O 1
ATOM 708 N N . VAL A 1 95 ? -4.064 -15.721 6.881 1.00 98.44 95 VAL A N 1
ATOM 709 C CA . VAL A 1 95 ? -5.328 -15.300 6.256 1.00 98.44 95 VAL A CA 1
ATOM 710 C C . VAL A 1 95 ? -6.497 -16.155 6.743 1.00 98.44 95 VAL A C 1
ATOM 712 O O . VAL A 1 95 ? -7.520 -15.605 7.147 1.00 98.44 95 VAL A O 1
ATOM 715 N N . ASN A 1 96 ? -6.341 -17.482 6.782 1.00 97.94 96 ASN A N 1
ATOM 716 C CA . ASN A 1 96 ? -7.376 -18.397 7.276 1.00 97.94 96 ASN A CA 1
ATOM 717 C C . ASN A 1 96 ? -7.676 -18.214 8.771 1.00 97.94 96 ASN A C 1
ATOM 719 O O . ASN A 1 96 ? -8.784 -18.491 9.219 1.00 97.94 96 ASN A O 1
ATOM 723 N N . ARG A 1 97 ? -6.687 -17.780 9.556 1.00 96.44 97 ARG A N 1
ATOM 724 C CA . ARG A 1 97 ? -6.812 -17.611 11.008 1.00 96.44 97 ARG A CA 1
ATOM 725 C C . ARG A 1 97 ? -7.445 -16.279 11.401 1.00 96.44 97 ARG A C 1
ATOM 727 O O . ARG A 1 97 ? -8.166 -16.225 12.393 1.00 96.44 97 ARG A O 1
ATOM 734 N N . ILE A 1 98 ? -7.118 -15.215 10.674 1.00 97.44 98 ILE A N 1
ATOM 735 C CA . ILE A 1 98 ? -7.505 -13.841 11.016 1.00 97.44 98 ILE A CA 1
ATOM 736 C C . ILE A 1 98 ? -8.717 -13.373 10.211 1.00 97.44 98 ILE A C 1
ATOM 738 O O . ILE A 1 98 ? -9.419 -12.464 10.648 1.00 97.44 98 ILE A O 1
ATOM 742 N N . GLU A 1 99 ? -8.989 -13.995 9.061 1.00 97.88 99 GLU A N 1
ATOM 743 C CA . GLU A 1 99 ? -10.051 -13.587 8.138 1.00 97.88 99 GLU A CA 1
ATOM 744 C C . GLU A 1 99 ? -10.007 -12.069 7.875 1.00 97.88 99 GLU A C 1
ATOM 746 O O . GLU A 1 99 ? -10.948 -11.346 8.230 1.00 97.88 99 GLU A O 1
ATOM 751 N N . PRO A 1 100 ? -8.893 -11.547 7.325 1.00 98.31 100 PRO A N 1
ATOM 752 C CA . PRO A 1 100 ? -8.720 -10.111 7.169 1.00 98.31 100 PRO A CA 1
ATOM 753 C C . PRO A 1 100 ? -9.687 -9.554 6.123 1.00 98.31 100 PRO A C 1
ATOM 755 O O . PRO A 1 100 ? -10.160 -10.280 5.245 1.00 98.31 100 PRO A O 1
ATOM 758 N N . VAL A 1 101 ? -9.976 -8.256 6.189 1.00 97.69 101 VAL A N 1
ATOM 759 C CA . VAL A 1 101 ? -10.815 -7.589 5.182 1.00 97.69 101 VAL A CA 1
ATOM 760 C C . VAL A 1 101 ? -10.067 -7.362 3.873 1.00 97.69 101 VAL A C 1
ATOM 762 O O . VAL A 1 101 ? -10.707 -7.302 2.826 1.00 97.69 101 VAL A O 1
ATOM 765 N N . ARG A 1 102 ? -8.731 -7.267 3.922 1.00 98.31 102 ARG A N 1
ATOM 766 C CA . ARG A 1 102 ? -7.844 -7.063 2.770 1.00 98.31 102 ARG A CA 1
ATOM 767 C C . ARG A 1 102 ? -6.513 -7.781 2.967 1.00 98.31 102 ARG A C 1
ATOM 769 O O . ARG A 1 102 ? -6.121 -8.071 4.098 1.00 98.31 102 ARG A O 1
ATOM 776 N N . VAL A 1 103 ? -5.882 -8.112 1.845 1.00 98.81 103 VAL A N 1
ATOM 777 C CA . VAL A 1 103 ? -4.512 -8.623 1.771 1.00 98.81 103 VAL A CA 1
ATOM 778 C C . VAL A 1 103 ? -3.807 -7.852 0.661 1.00 98.81 103 VAL A C 1
ATOM 780 O O . VAL A 1 103 ? -4.354 -7.777 -0.443 1.00 98.81 103 VAL A O 1
ATOM 783 N N . SER A 1 104 ? -2.642 -7.285 0.942 1.00 98.88 104 SER A N 1
ATOM 784 C CA . SER A 1 104 ? -1.844 -6.510 -0.013 1.00 98.88 104 SER A CA 1
ATOM 785 C C . SER A 1 104 ? -0.362 -6.872 0.069 1.00 98.88 104 SER A C 1
ATOM 787 O O . SER A 1 104 ? 0.089 -7.381 1.090 1.00 98.88 104 SER A O 1
ATOM 789 N N . ASP A 1 105 ? 0.380 -6.647 -1.014 1.00 98.50 105 ASP A N 1
ATOM 790 C CA . ASP A 1 105 ? 1.851 -6.707 -1.064 1.00 98.50 105 ASP A CA 1
ATOM 791 C C . ASP A 1 105 ? 2.332 -5.838 -2.246 1.00 98.50 105 ASP A C 1
ATOM 793 O O . ASP A 1 105 ? 1.525 -5.319 -3.027 1.00 98.50 105 ASP A O 1
ATOM 797 N N . HIS A 1 106 ? 3.639 -5.686 -2.401 1.00 97.94 106 HIS A N 1
ATOM 798 C CA . HIS A 1 106 ? 4.263 -4.697 -3.266 1.00 97.94 106 HIS A CA 1
ATOM 799 C C . HIS A 1 106 ? 4.480 -5.180 -4.704 1.00 97.94 106 HIS A C 1
ATOM 801 O O . HIS A 1 106 ? 4.853 -6.332 -4.964 1.00 97.94 106 HIS A O 1
ATOM 807 N N . ALA A 1 107 ? 4.367 -4.251 -5.657 1.00 97.44 107 ALA A N 1
ATOM 808 C CA . ALA A 1 107 ? 4.846 -4.404 -7.030 1.00 97.44 107 ALA A CA 1
ATOM 809 C C . ALA A 1 107 ? 6.385 -4.304 -7.112 1.00 97.44 107 ALA A C 1
ATOM 811 O O . ALA A 1 107 ? 6.933 -3.473 -7.833 1.00 97.44 107 ALA A O 1
ATOM 812 N N . CYS A 1 108 ? 7.095 -5.157 -6.377 1.00 95.31 108 CYS A N 1
ATOM 813 C CA . CYS A 1 108 ? 8.556 -5.178 -6.315 1.00 95.31 108 CYS A CA 1
ATOM 814 C C . CYS A 1 108 ? 9.114 -6.536 -6.757 1.00 95.31 108 CYS A C 1
ATOM 816 O O . CYS A 1 108 ? 8.401 -7.545 -6.743 1.00 95.31 108 CYS A O 1
ATOM 818 N N . PHE A 1 109 ? 10.400 -6.604 -7.104 1.00 92.50 109 PHE A N 1
ATOM 819 C CA . PHE A 1 109 ? 11.112 -7.880 -7.065 1.00 92.50 109 PHE A CA 1
ATOM 820 C C . PHE A 1 109 ? 11.961 -7.960 -5.799 1.00 92.50 109 PHE A C 1
ATOM 822 O O . PHE A 1 109 ? 12.652 -7.023 -5.427 1.00 92.50 109 PHE A O 1
ATOM 829 N N . ALA A 1 110 ? 11.937 -9.120 -5.155 1.00 91.12 110 ALA A N 1
ATOM 830 C CA . ALA A 1 110 ? 12.797 -9.429 -4.015 1.00 91.12 110 ALA A CA 1
ATOM 831 C C . ALA A 1 110 ? 13.637 -10.681 -4.286 1.00 91.12 110 ALA A C 1
ATOM 833 O O . ALA A 1 110 ? 14.503 -11.038 -3.489 1.00 91.12 110 ALA A O 1
ATOM 834 N N . ARG A 1 111 ? 13.382 -11.382 -5.402 1.00 91.12 111 ARG A N 1
ATOM 835 C CA . ARG A 1 111 ? 14.036 -12.642 -5.757 1.00 91.12 111 ARG A CA 1
ATOM 836 C C . ARG A 1 111 ? 14.538 -12.627 -7.191 1.00 91.12 111 ARG A C 1
ATOM 838 O O . ARG A 1 111 ? 13.841 -12.183 -8.101 1.00 91.12 111 ARG A O 1
ATOM 845 N N . ALA A 1 112 ? 15.726 -13.183 -7.397 1.00 89.62 112 ALA A N 1
ATOM 846 C CA . ALA A 1 112 ? 16.321 -13.337 -8.718 1.00 89.62 112 ALA A CA 1
ATOM 847 C C . ALA A 1 112 ? 17.036 -14.682 -8.846 1.00 89.62 112 ALA A C 1
ATOM 849 O O . ALA A 1 112 ? 17.615 -15.193 -7.888 1.00 89.62 112 ALA A O 1
ATOM 850 N N . THR A 1 113 ? 17.013 -15.252 -10.048 1.00 87.94 113 THR A N 1
ATOM 851 C CA . THR A 1 113 ? 17.788 -16.446 -10.382 1.00 87.94 113 THR A CA 1
ATOM 852 C C . THR A 1 113 ? 19.181 -16.023 -10.838 1.00 87.94 113 THR A C 1
ATOM 854 O O . THR A 1 113 ? 19.332 -15.423 -11.899 1.00 87.94 113 THR A O 1
ATOM 857 N N . LEU A 1 114 ? 20.204 -16.342 -10.047 1.00 85.00 114 LEU A N 1
ATOM 858 C CA . LEU A 1 114 ? 21.599 -16.073 -10.383 1.00 85.00 114 LEU A CA 1
ATOM 859 C C . LEU A 1 114 ? 22.289 -17.340 -10.887 1.00 85.00 114 LEU A C 1
ATOM 861 O O . LEU A 1 114 ? 22.159 -18.419 -10.298 1.00 85.00 114 LEU A O 1
ATOM 865 N N . ALA A 1 115 ? 23.052 -17.192 -11.970 1.00 79.88 115 ALA A N 1
ATOM 866 C CA . ALA A 1 115 ? 23.981 -18.216 -12.425 1.00 79.88 115 ALA A CA 1
ATOM 867 C C . ALA A 1 115 ? 25.117 -18.346 -11.403 1.00 79.88 115 ALA A C 1
ATOM 869 O O . ALA A 1 115 ? 25.770 -17.361 -11.052 1.00 79.88 115 ALA A O 1
ATOM 870 N N . LEU A 1 116 ? 25.345 -19.560 -10.909 1.00 74.06 116 LEU A N 1
ATOM 871 C CA . LEU A 1 116 ? 26.463 -19.833 -10.014 1.00 74.06 116 LEU A CA 1
ATOM 872 C C . LEU A 1 116 ? 27.751 -20.018 -10.825 1.00 74.06 116 LEU A C 1
ATOM 874 O O . LEU A 1 116 ? 27.719 -20.325 -12.016 1.00 74.06 116 LEU A O 1
ATOM 878 N N . ALA A 1 117 ? 28.906 -19.879 -10.170 1.00 66.50 117 ALA A N 1
ATOM 879 C CA . ALA A 1 117 ? 30.196 -20.265 -10.741 1.00 66.50 117 ALA A CA 1
ATOM 880 C C . ALA A 1 117 ? 30.294 -21.808 -10.835 1.00 66.50 117 ALA A C 1
ATOM 882 O O . ALA A 1 117 ? 30.987 -22.454 -10.055 1.00 66.50 117 ALA A O 1
ATOM 883 N N . GLY A 1 118 ? 29.522 -22.408 -11.744 1.00 72.38 118 GLY A N 1
ATOM 884 C CA . GLY A 1 118 ? 29.370 -23.850 -11.944 1.00 72.38 118 GLY A CA 1
ATOM 885 C C . GLY A 1 118 ? 28.049 -24.191 -12.653 1.00 72.38 118 GLY A C 1
ATOM 886 O O . GLY A 1 118 ? 27.246 -23.299 -12.919 1.00 72.38 118 GLY A O 1
ATOM 887 N N . PRO A 1 119 ? 27.786 -25.469 -12.981 1.00 57.62 119 PRO A N 1
ATOM 888 C CA . PRO A 1 119 ? 26.497 -25.877 -13.531 1.00 57.62 119 PRO A CA 1
ATOM 889 C C . PRO A 1 119 ? 25.418 -25.777 -12.445 1.00 57.62 119 PRO A C 1
ATOM 891 O O . PRO A 1 119 ? 25.263 -26.673 -11.619 1.00 57.62 119 PRO A O 1
ATOM 894 N N . GLY A 1 120 ? 24.686 -24.666 -12.424 1.00 71.50 120 GLY A N 1
ATOM 895 C CA . GLY A 1 120 ? 23.583 -24.465 -11.496 1.00 71.50 120 GLY A CA 1
ATOM 896 C C . GLY A 1 120 ? 23.069 -23.033 -11.486 1.00 71.50 120 GLY A C 1
ATOM 897 O O . GLY A 1 120 ? 23.789 -22.083 -11.789 1.00 71.50 120 GLY A O 1
ATOM 898 N N . HIS A 1 121 ? 21.810 -22.899 -11.094 1.00 77.88 121 HIS A N 1
ATOM 899 C CA . HIS A 1 121 ? 21.184 -21.621 -10.805 1.00 77.88 121 HIS A CA 1
ATOM 900 C C . HIS A 1 121 ? 20.695 -21.649 -9.360 1.00 77.88 121 HIS A C 1
ATOM 902 O O . HIS A 1 121 ? 20.184 -22.675 -8.908 1.00 77.88 121 HIS A O 1
ATOM 908 N N . ALA A 1 122 ? 20.843 -20.539 -8.644 1.00 84.56 122 ALA A N 1
ATOM 909 C CA . ALA A 1 122 ? 20.249 -20.358 -7.326 1.00 84.56 122 ALA A CA 1
ATOM 910 C C . ALA A 1 122 ? 19.2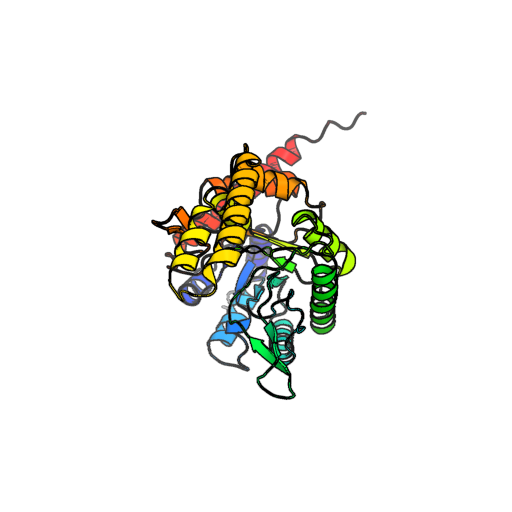68 -19.193 -7.366 1.00 84.56 122 ALA A C 1
ATOM 912 O O . ALA A 1 122 ? 19.553 -18.157 -7.965 1.00 84.56 122 ALA A O 1
ATOM 913 N N . VAL A 1 123 ? 18.124 -19.357 -6.708 1.00 86.19 123 VAL A N 1
ATOM 914 C CA . VAL A 1 123 ? 17.259 -18.221 -6.396 1.00 86.19 123 VAL A CA 1
ATOM 915 C C . VAL A 1 123 ? 17.832 -17.546 -5.157 1.00 86.19 123 VAL A C 1
ATOM 917 O O . VAL A 1 123 ? 17.995 -18.189 -4.121 1.00 86.19 123 VAL A O 1
ATOM 920 N N . VAL A 1 124 ? 18.162 -16.265 -5.276 1.00 87.12 124 VAL A N 1
ATOM 921 C CA . VAL A 1 124 ? 18.594 -15.425 -4.156 1.00 87.12 124 VAL A CA 1
ATOM 922 C C . VAL A 1 124 ? 17.475 -14.479 -3.753 1.00 87.12 124 VAL A C 1
ATOM 924 O O . VAL A 1 124 ? 16.677 -14.080 -4.599 1.00 87.12 124 VAL A O 1
ATOM 927 N N . HIS A 1 125 ? 17.436 -14.119 -2.471 1.00 87.44 125 HIS A N 1
ATOM 928 C CA . HIS A 1 125 ? 16.529 -13.112 -1.929 1.00 87.44 125 HIS A CA 1
ATOM 929 C C . HIS A 1 125 ? 17.317 -11.839 -1.602 1.00 87.44 125 HIS A C 1
ATOM 931 O O . HIS A 1 125 ? 18.277 -11.906 -0.836 1.00 87.44 125 HIS A O 1
ATOM 937 N N . GLY A 1 126 ? 16.922 -10.704 -2.176 1.00 82.75 126 GLY A N 1
ATOM 938 C CA . GLY A 1 126 ? 17.564 -9.400 -1.983 1.00 82.75 126 GLY A CA 1
ATOM 939 C C . GLY A 1 126 ? 17.256 -8.743 -0.637 1.00 82.75 126 GLY A C 1
ATOM 940 O O . GLY A 1 126 ? 17.984 -7.849 -0.234 1.00 82.75 126 GLY A O 1
ATOM 941 N N . ASN A 1 127 ? 16.225 -9.222 0.073 1.00 82.31 127 ASN A N 1
ATOM 942 C CA . ASN A 1 127 ? 15.753 -8.675 1.355 1.00 82.31 127 ASN A CA 1
ATOM 943 C C . ASN A 1 127 ? 15.467 -7.168 1.304 1.00 82.31 127 ASN A C 1
ATOM 945 O O . ASN A 1 127 ? 15.700 -6.454 2.275 1.00 82.31 127 ASN A O 1
ATOM 949 N N . ASP A 1 128 ? 14.986 -6.732 0.147 1.00 86.00 128 ASP A N 1
ATOM 950 C CA . ASP A 1 128 ? 14.645 -5.358 -0.167 1.00 86.00 128 ASP A CA 1
ATOM 951 C C . ASP A 1 128 ? 13.515 -5.367 -1.204 1.00 86.00 128 ASP A C 1
ATOM 953 O O . ASP A 1 128 ? 13.351 -6.348 -1.947 1.00 86.00 128 ASP A O 1
ATOM 957 N N . LEU A 1 129 ? 12.740 -4.290 -1.243 1.00 91.81 129 LEU A N 1
ATOM 958 C CA . LEU A 1 129 ? 11.682 -4.077 -2.219 1.00 91.81 129 LEU A CA 1
ATOM 959 C C . LEU A 1 129 ? 12.314 -3.375 -3.420 1.00 91.81 129 LEU A C 1
ATOM 961 O O . LEU A 1 129 ? 12.388 -2.154 -3.483 1.00 91.81 129 LEU A O 1
ATOM 965 N N . LEU A 1 130 ? 12.837 -4.150 -4.370 1.00 91.69 130 LEU A N 1
ATOM 966 C CA . LEU A 1 130 ? 13.529 -3.572 -5.518 1.00 91.69 130 LEU A CA 1
ATOM 967 C C . LEU A 1 130 ? 12.527 -3.214 -6.632 1.00 91.69 130 LEU A C 1
ATOM 969 O O . LEU A 1 130 ? 11.547 -3.943 -6.838 1.00 91.69 130 LEU A O 1
ATOM 973 N N . PRO A 1 131 ? 12.763 -2.114 -7.374 1.00 92.00 131 PRO A N 1
ATOM 974 C CA . PRO A 1 131 ? 11.842 -1.635 -8.402 1.00 92.00 131 PRO A CA 1
ATOM 975 C C . PRO A 1 131 ? 11.684 -2.651 -9.529 1.00 92.00 131 PRO A C 1
ATOM 977 O O . PRO A 1 131 ? 12.556 -3.477 -9.751 1.00 92.00 131 PRO A O 1
ATOM 980 N N . ILE A 1 132 ? 10.595 -2.591 -10.284 1.00 91.69 132 ILE A N 1
ATOM 981 C CA . ILE A 1 132 ? 10.392 -3.457 -11.453 1.00 91.69 132 ILE A CA 1
ATOM 982 C C . ILE A 1 132 ? 10.603 -2.677 -12.748 1.00 91.69 132 ILE A C 1
ATOM 984 O O . ILE A 1 132 ? 10.451 -1.458 -12.800 1.00 91.69 132 ILE A O 1
ATOM 988 N N . ALA A 1 133 ? 10.906 -3.390 -13.830 1.00 90.94 133 ALA A N 1
ATOM 989 C CA . ALA A 1 133 ? 10.780 -2.820 -15.162 1.00 90.94 133 ALA A CA 1
ATOM 990 C C . ALA A 1 133 ? 9.301 -2.817 -15.575 1.00 90.94 133 ALA A C 1
ATOM 992 O O . ALA A 1 133 ? 8.647 -3.856 -15.527 1.00 90.94 133 ALA A O 1
ATOM 993 N N . PHE A 1 134 ? 8.775 -1.688 -16.047 1.00 92.56 134 PHE A N 1
ATOM 994 C CA . PHE A 1 134 ? 7.418 -1.627 -16.598 1.00 92.56 134 PHE A CA 1
ATOM 995 C C . PHE A 1 134 ? 7.413 -2.077 -18.066 1.00 92.56 134 PHE A C 1
ATOM 997 O O . PHE A 1 134 ? 7.311 -1.264 -18.981 1.00 92.56 134 PHE A O 1
ATOM 1004 N N . THR A 1 135 ? 7.571 -3.382 -18.295 1.00 94.12 135 THR A N 1
ATOM 1005 C CA . THR A 1 135 ? 7.551 -4.014 -19.628 1.00 94.12 135 THR A CA 1
ATOM 1006 C C . THR A 1 135 ? 6.480 -5.098 -19.711 1.00 94.12 135 THR A C 1
ATOM 1008 O O . THR A 1 135 ? 6.007 -5.601 -18.689 1.00 94.12 135 THR A O 1
ATOM 1011 N N . THR A 1 136 ? 6.120 -5.516 -20.928 1.00 93.94 136 THR A N 1
ATOM 1012 C CA . THR A 1 136 ? 5.182 -6.632 -21.150 1.00 93.94 136 THR A CA 1
ATOM 1013 C C . THR A 1 136 ? 5.635 -7.922 -20.453 1.00 93.94 136 THR A C 1
ATOM 1015 O O . THR A 1 136 ? 4.822 -8.596 -19.824 1.00 93.94 136 THR A O 1
ATOM 1018 N N . ALA A 1 137 ? 6.935 -8.240 -20.479 1.00 93.31 137 ALA A N 1
ATOM 1019 C CA . ALA A 1 137 ? 7.468 -9.446 -19.841 1.00 93.31 137 ALA A CA 1
ATOM 1020 C C . ALA A 1 137 ? 7.336 -9.413 -18.307 1.00 93.31 137 ALA A C 1
ATOM 1022 O O . ALA A 1 137 ? 6.956 -10.411 -17.693 1.00 93.31 137 ALA A O 1
ATOM 1023 N N . ALA A 1 138 ? 7.612 -8.261 -17.686 1.00 94.62 138 ALA A N 1
ATOM 1024 C CA . ALA A 1 138 ? 7.438 -8.080 -16.246 1.00 94.62 138 ALA A CA 1
ATOM 1025 C C . ALA A 1 138 ? 5.957 -8.130 -15.842 1.00 94.62 138 ALA A C 1
ATOM 1027 O O . ALA A 1 138 ? 5.611 -8.733 -14.826 1.00 94.62 138 ALA A O 1
ATOM 1028 N N . LEU A 1 139 ? 5.075 -7.557 -16.667 1.00 97.44 139 LEU A N 1
ATOM 1029 C CA . LEU A 1 139 ? 3.630 -7.634 -16.473 1.00 97.44 139 LEU A CA 1
ATOM 1030 C C . LEU A 1 139 ? 3.138 -9.085 -16.528 1.00 97.44 139 LEU A C 1
ATOM 1032 O O . LEU A 1 139 ? 2.370 -9.497 -15.665 1.00 97.44 139 LEU A O 1
ATOM 1036 N N . ASP A 1 140 ? 3.584 -9.869 -17.511 1.00 97.62 140 ASP A N 1
ATOM 1037 C CA . ASP A 1 140 ? 3.210 -11.281 -17.642 1.00 97.62 140 ASP A CA 1
ATOM 1038 C C . ASP A 1 140 ? 3.628 -12.098 -16.411 1.00 97.62 140 ASP A C 1
ATOM 1040 O O . ASP A 1 140 ? 2.827 -12.871 -15.875 1.00 97.62 140 ASP A O 1
ATOM 1044 N N . ALA A 1 141 ? 4.856 -11.890 -15.928 1.00 96.94 141 ALA A N 1
ATOM 1045 C CA . ALA A 1 141 ? 5.353 -12.539 -14.720 1.00 96.94 141 ALA A CA 1
ATOM 1046 C C . ALA A 1 141 ? 4.543 -12.133 -13.480 1.00 96.94 141 ALA A C 1
ATOM 1048 O O . ALA A 1 141 ? 4.110 -12.997 -12.716 1.00 96.94 141 ALA A O 1
ATOM 1049 N N . MET A 1 142 ? 4.270 -10.838 -13.308 1.00 98.25 142 MET A N 1
ATOM 1050 C CA . MET A 1 142 ? 3.496 -10.349 -12.169 1.00 98.25 142 MET A CA 1
ATOM 1051 C C . MET A 1 142 ? 2.040 -10.827 -12.212 1.00 98.25 142 MET A C 1
ATOM 1053 O O . MET A 1 142 ? 1.514 -11.242 -11.183 1.00 98.25 142 MET A O 1
ATOM 1057 N N . VAL A 1 143 ? 1.399 -10.871 -13.387 1.00 98.81 143 VAL A N 1
ATOM 1058 C CA . VAL A 1 143 ? 0.059 -11.461 -13.553 1.00 98.81 143 VAL A CA 1
ATOM 1059 C C . VAL A 1 143 ? 0.058 -12.924 -13.110 1.00 98.81 143 VAL A C 1
ATOM 1061 O O . VAL A 1 143 ? -0.852 -13.335 -12.388 1.00 98.81 143 VAL A O 1
ATOM 1064 N N . SER A 1 144 ? 1.074 -13.704 -13.494 1.00 98.62 144 SER A N 1
ATOM 1065 C CA . SER A 1 144 ? 1.216 -15.100 -13.058 1.00 98.62 144 SER A CA 1
ATOM 1066 C C . SER A 1 144 ? 1.375 -15.208 -11.537 1.00 98.62 144 SER A C 1
ATOM 1068 O O . SER A 1 144 ? 0.671 -15.990 -10.898 1.00 98.62 144 SER A O 1
ATOM 1070 N N . ASN A 1 145 ? 2.257 -14.400 -10.947 1.00 98.69 145 ASN A N 1
ATOM 1071 C CA . ASN A 1 145 ? 2.540 -14.407 -9.510 1.00 98.69 145 ASN A CA 1
ATOM 1072 C C . ASN A 1 145 ? 1.315 -13.994 -8.681 1.00 98.69 145 ASN A C 1
ATOM 1074 O O . ASN A 1 145 ? 0.933 -14.691 -7.742 1.00 98.69 145 ASN A O 1
ATOM 1078 N N . VAL A 1 146 ? 0.649 -12.900 -9.057 1.00 98.81 146 VAL A N 1
ATOM 1079 C CA . VAL A 1 146 ? -0.571 -12.421 -8.393 1.00 98.81 146 VAL A CA 1
ATOM 1080 C C . VAL A 1 146 ? -1.693 -13.451 -8.516 1.00 98.81 146 VAL A C 1
ATOM 1082 O O . VAL A 1 146 ? -2.362 -13.748 -7.527 1.00 98.81 146 VAL A O 1
ATOM 1085 N N . SER A 1 147 ? -1.874 -14.062 -9.692 1.00 98.69 147 SER A N 1
ATOM 1086 C CA . SER A 1 147 ? -2.882 -15.115 -9.882 1.00 98.69 147 SER A CA 1
ATOM 1087 C C . SER A 1 147 ? -2.615 -16.317 -8.971 1.00 98.69 147 SER A C 1
ATOM 1089 O O . SER A 1 147 ? -3.528 -16.767 -8.283 1.00 98.69 147 SER A O 1
ATOM 1091 N N . GLN A 1 148 ? -1.360 -16.770 -8.875 1.00 98.69 148 GLN A N 1
ATOM 1092 C CA . GLN A 1 148 ? -0.954 -17.856 -7.977 1.00 98.69 148 GLN A CA 1
ATOM 1093 C C . GLN A 1 148 ? -1.275 -17.547 -6.505 1.00 98.69 148 GLN A C 1
ATOM 1095 O O . GLN A 1 148 ? -1.780 -18.413 -5.783 1.00 98.69 148 GLN A O 1
ATOM 1100 N N . VAL A 1 149 ? -0.997 -16.321 -6.049 1.00 98.75 149 VAL A N 1
ATOM 1101 C CA . VAL A 1 149 ? -1.299 -15.894 -4.674 1.00 98.75 149 VAL A CA 1
ATOM 1102 C C . VAL A 1 149 ? -2.810 -15.866 -4.444 1.00 98.75 149 VAL A C 1
ATOM 1104 O O . VAL A 1 149 ? -3.289 -16.470 -3.486 1.00 98.75 149 VAL A O 1
ATOM 1107 N N . GLN A 1 150 ? -3.586 -15.238 -5.329 1.00 98.75 150 GLN A N 1
ATOM 1108 C CA . GLN A 1 150 ? -5.045 -15.150 -5.182 1.00 98.75 150 GLN A CA 1
ATOM 1109 C C . GLN A 1 150 ? -5.729 -16.520 -5.222 1.00 98.75 150 GLN A C 1
ATOM 1111 O O . GLN A 1 150 ? -6.645 -16.767 -4.436 1.00 98.75 150 GLN A O 1
ATOM 1116 N N . GLU A 1 151 ? -5.278 -17.432 -6.089 1.00 98.56 151 GLU A N 1
ATOM 1117 C CA . GLU A 1 151 ? -5.760 -18.816 -6.133 1.00 98.56 151 GLU A CA 1
ATOM 1118 C C . GLU A 1 151 ? -5.500 -19.538 -4.811 1.00 98.56 151 GLU A C 1
ATOM 1120 O O . GLU A 1 151 ? -6.383 -20.236 -4.300 1.00 98.56 151 GLU A O 1
ATOM 1125 N N . ARG A 1 152 ? -4.314 -19.335 -4.222 1.00 98.50 152 ARG A N 1
ATOM 1126 C CA . ARG A 1 152 ? -3.986 -19.926 -2.927 1.00 98.50 152 ARG A CA 1
ATOM 1127 C C . ARG A 1 152 ? -4.834 -19.348 -1.802 1.00 98.50 152 ARG A C 1
ATOM 1129 O O . ARG A 1 152 ? -5.416 -20.103 -1.030 1.00 98.50 152 ARG A O 1
ATOM 1136 N N . LEU A 1 153 ? -4.908 -18.024 -1.709 1.00 98.50 153 LEU A N 1
ATOM 1137 C CA . LEU A 1 153 ? -5.625 -17.330 -0.638 1.00 98.50 153 LEU A CA 1
ATOM 1138 C C . LEU A 1 153 ? -7.151 -17.373 -0.822 1.00 98.50 153 LEU A C 1
ATOM 1140 O O . LEU A 1 153 ? -7.893 -17.054 0.108 1.00 98.50 153 LEU A O 1
ATOM 1144 N N . ARG A 1 154 ? -7.624 -17.762 -2.015 1.00 98.12 154 ARG A N 1
ATOM 1145 C CA . ARG A 1 154 ? -9.036 -17.804 -2.432 1.00 98.12 154 ARG A CA 1
ATOM 1146 C C . ARG A 1 154 ? -9.749 -16.466 -2.255 1.00 98.12 154 ARG A C 1
ATOM 1148 O O . ARG A 1 154 ? -10.902 -16.410 -1.824 1.00 98.12 154 ARG A O 1
ATOM 1155 N N . ARG A 1 155 ? -9.049 -15.380 -2.568 1.00 97.75 155 ARG A N 1
ATOM 1156 C CA . ARG A 1 155 ? -9.559 -14.009 -2.490 1.00 97.75 155 ARG A CA 1
ATOM 1157 C C . ARG A 1 155 ? -8.766 -13.086 -3.407 1.00 97.75 155 ARG A C 1
ATOM 1159 O O . ARG A 1 155 ? -7.597 -13.375 -3.664 1.00 97.75 155 ARG A O 1
ATOM 1166 N N . PRO A 1 156 ? -9.371 -11.977 -3.861 1.00 98.00 156 PRO A N 1
ATOM 1167 C CA . PRO A 1 156 ? -8.609 -10.922 -4.501 1.00 98.00 156 PRO A CA 1
ATOM 1168 C C . PRO A 1 156 ? -7.627 -10.300 -3.503 1.00 98.00 156 PRO A C 1
ATOM 1170 O O . PRO A 1 156 ? -7.919 -10.211 -2.305 1.00 98.00 156 PRO A O 1
ATOM 1173 N N . MET A 1 157 ? -6.482 -9.862 -4.014 1.00 98.44 157 MET A N 1
ATOM 1174 C CA . MET A 1 157 ? -5.502 -9.078 -3.264 1.00 98.44 157 MET A CA 1
ATOM 1175 C C . MET A 1 157 ? -5.358 -7.678 -3.862 1.00 98.44 157 MET A C 1
ATOM 1177 O O . MET A 1 157 ? -5.842 -7.419 -4.968 1.00 98.44 157 MET A O 1
ATOM 1181 N N . LEU A 1 158 ? -4.697 -6.784 -3.133 1.00 98.88 158 LEU A N 1
ATOM 1182 C CA . LEU A 1 158 ? -4.243 -5.502 -3.661 1.00 98.88 158 LEU A CA 1
ATOM 1183 C C . LEU A 1 158 ? -2.742 -5.560 -3.959 1.00 98.88 158 LEU A C 1
ATOM 1185 O O . LEU A 1 158 ? -1.997 -6.241 -3.257 1.00 98.88 158 LEU A O 1
ATOM 1189 N N . VAL A 1 159 ? -2.316 -4.850 -4.997 1.00 98.81 159 VAL A N 1
ATOM 1190 C CA . VAL A 1 159 ? -0.901 -4.686 -5.346 1.00 98.81 159 VAL A CA 1
ATOM 1191 C C . VAL A 1 159 ? -0.528 -3.219 -5.201 1.00 98.81 159 VAL A C 1
ATOM 1193 O O . VAL A 1 159 ? -1.229 -2.356 -5.732 1.00 98.81 159 VAL A O 1
ATOM 1196 N N . GLU A 1 160 ? 0.549 -2.951 -4.477 1.00 98.69 160 GLU A N 1
ATOM 1197 C CA . GLU A 1 160 ? 0.987 -1.601 -4.132 1.00 98.69 160 GLU A CA 1
ATOM 1198 C C . GLU A 1 160 ? 2.057 -1.032 -5.073 1.00 98.69 160 GLU A C 1
ATOM 1200 O O . GLU A 1 160 ? 2.960 -1.757 -5.499 1.00 98.69 160 GLU A O 1
ATOM 1205 N N . ASN A 1 161 ? 1.971 0.269 -5.381 1.00 97.88 161 ASN A N 1
ATOM 1206 C CA . ASN A 1 161 ? 3.048 1.016 -6.039 1.00 97.88 161 ASN A CA 1
ATOM 1207 C C . ASN A 1 161 ? 4.167 1.382 -5.062 1.00 97.88 161 ASN A C 1
ATOM 1209 O O . ASN A 1 161 ? 3.912 1.768 -3.932 1.00 97.88 161 ASN A O 1
ATOM 1213 N N . LEU A 1 162 ? 5.406 1.327 -5.538 1.00 94.56 162 LEU A N 1
ATOM 1214 C CA . LEU A 1 162 ? 6.605 1.394 -4.707 1.00 94.56 162 LEU A CA 1
ATOM 1215 C C . LEU A 1 162 ? 7.351 2.731 -4.874 1.00 94.56 162 LEU A C 1
ATOM 1217 O O . LEU A 1 162 ? 7.395 3.282 -5.977 1.00 94.56 162 LEU A O 1
ATOM 1221 N N . SER A 1 163 ? 8.023 3.202 -3.821 1.00 91.62 163 SER A N 1
ATOM 1222 C CA . SER A 1 163 ? 9.119 4.175 -3.942 1.00 91.62 163 SER A CA 1
ATOM 1223 C C . SER A 1 163 ? 10.370 3.550 -4.572 1.00 91.62 163 SER A C 1
ATOM 1225 O O . SER A 1 163 ? 10.952 2.603 -4.049 1.00 91.62 163 SER A O 1
ATOM 1227 N N . ALA A 1 164 ? 10.827 4.087 -5.701 1.00 87.56 164 ALA A N 1
ATOM 1228 C CA . ALA A 1 164 ? 11.957 3.572 -6.462 1.00 87.56 164 ALA A CA 1
ATOM 1229 C C . ALA A 1 164 ? 13.144 4.547 -6.450 1.00 87.56 164 ALA A C 1
ATOM 1231 O O . ALA A 1 164 ? 13.049 5.682 -6.915 1.00 87.56 164 ALA A O 1
ATOM 1232 N N . TYR A 1 165 ? 14.301 4.062 -5.993 1.00 84.38 165 TYR A N 1
ATOM 1233 C CA . TYR A 1 165 ? 15.569 4.815 -5.993 1.00 84.38 165 TYR A CA 1
ATOM 1234 C C . TYR A 1 165 ? 16.494 4.451 -7.156 1.00 84.38 165 TYR A C 1
ATOM 1236 O O . TYR A 1 165 ? 17.559 5.041 -7.316 1.00 84.38 165 TYR A O 1
ATOM 1244 N N . LEU A 1 166 ? 16.101 3.449 -7.942 1.00 82.69 166 LEU A N 1
ATOM 1245 C CA . LEU A 1 166 ? 16.821 2.958 -9.107 1.00 82.69 166 LEU A CA 1
ATOM 1246 C C . LEU A 1 166 ? 15.835 2.820 -10.263 1.00 82.69 166 LEU A C 1
ATOM 1248 O O . LEU A 1 166 ? 14.710 2.355 -10.079 1.00 82.69 166 LEU A O 1
ATOM 1252 N N . SER A 1 167 ? 16.269 3.175 -11.468 1.00 75.75 167 SER A N 1
ATOM 1253 C CA . SER A 1 167 ? 15.479 2.971 -12.683 1.00 75.75 167 SER A CA 1
ATOM 1254 C C . SER A 1 167 ? 15.999 1.793 -13.500 1.00 75.75 167 SER A C 1
ATOM 1256 O O . SER A 1 167 ? 17.203 1.629 -13.705 1.00 75.75 167 SER A O 1
ATOM 1258 N N . PHE A 1 168 ? 15.082 0.995 -14.050 1.00 76.88 168 PHE A N 1
ATOM 1259 C CA . PHE A 1 168 ? 15.450 -0.013 -15.038 1.00 76.88 168 PHE A CA 1
ATOM 1260 C C . PHE A 1 168 ? 15.801 0.640 -16.371 1.00 76.88 168 PHE A C 1
ATOM 1262 O O . PHE A 1 168 ? 15.065 1.479 -16.896 1.00 76.88 168 PHE A O 1
ATOM 1269 N N . ARG A 1 169 ? 16.914 0.196 -16.956 1.00 72.56 169 ARG A N 1
ATOM 1270 C CA . ARG A 1 169 ? 17.221 0.464 -18.360 1.00 72.56 169 ARG A CA 1
ATOM 1271 C C . ARG A 1 169 ? 16.493 -0.567 -19.201 1.00 72.56 169 ARG A C 1
ATOM 1273 O O . ARG A 1 169 ? 16.824 -1.747 -19.140 1.00 72.56 169 ARG A O 1
ATOM 1280 N N . THR A 1 170 ? 15.522 -0.114 -19.979 1.00 69.62 170 THR A N 1
ATOM 1281 C CA . THR A 1 170 ? 14.895 -0.955 -20.993 1.00 69.62 170 THR A CA 1
ATOM 1282 C C . THR A 1 170 ? 15.818 -1.074 -22.205 1.00 69.62 170 THR A C 1
ATOM 1284 O O . THR A 1 170 ? 16.430 -0.099 -22.656 1.00 69.62 170 THR A O 1
ATOM 1287 N N . GLY A 1 171 ? 15.977 -2.300 -22.692 1.00 68.81 171 GLY A N 1
ATOM 1288 C CA . GLY A 1 171 ? 16.700 -2.613 -23.912 1.00 68.81 171 GLY A CA 1
ATOM 1289 C C . GLY A 1 171 ? 15.941 -2.158 -25.165 1.00 68.81 171 GLY A C 1
ATOM 1290 O O . GLY A 1 171 ? 14.773 -1.784 -25.094 1.00 68.81 171 GLY A O 1
ATOM 1291 N N . PRO A 1 172 ? 16.590 -2.195 -26.341 1.00 66.00 172 PRO A N 1
ATOM 1292 C CA . PRO A 1 172 ? 15.962 -1.807 -27.606 1.00 66.00 172 PRO A CA 1
ATOM 1293 C C . PRO A 1 172 ? 14.785 -2.707 -28.013 1.00 66.00 172 PRO A C 1
ATOM 1295 O O . PRO A 1 172 ? 13.943 -2.263 -28.787 1.00 66.00 172 PRO A O 1
ATOM 1298 N N . ASP A 1 173 ? 14.735 -3.935 -27.490 1.00 74.31 173 ASP A N 1
ATOM 1299 C CA . ASP A 1 173 ? 13.679 -4.918 -27.760 1.00 74.31 173 ASP A CA 1
ATOM 1300 C C . ASP A 1 173 ? 12.591 -4.944 -26.669 1.00 74.31 173 ASP A C 1
ATOM 1302 O O . ASP A 1 173 ? 11.623 -5.695 -26.784 1.00 74.31 173 ASP A O 1
ATOM 1306 N N . ASP A 1 174 ? 12.735 -4.144 -25.607 1.00 77.06 174 ASP A N 1
ATOM 1307 C CA . ASP A 1 174 ? 11.701 -4.021 -24.584 1.00 77.06 174 ASP A CA 1
ATOM 1308 C C . ASP A 1 174 ? 10.581 -3.107 -25.087 1.00 77.06 174 ASP A C 1
ATOM 1310 O O . ASP A 1 174 ? 10.830 -2.028 -25.625 1.00 77.06 174 ASP A O 1
ATOM 1314 N N . GLU A 1 175 ? 9.335 -3.510 -24.852 1.00 78.19 175 GLU A N 1
ATOM 1315 C CA . GLU A 1 175 ? 8.160 -2.661 -25.048 1.00 78.19 175 GLU A CA 1
ATOM 1316 C C . GLU A 1 175 ? 7.831 -1.967 -23.714 1.00 78.19 175 GLU A C 1
ATOM 1318 O O . GLU A 1 175 ? 7.199 -2.584 -22.847 1.00 78.19 175 GLU A O 1
ATOM 1323 N N . PRO A 1 176 ? 8.298 -0.721 -23.485 1.00 83.19 176 PRO A N 1
ATOM 1324 C CA . PRO A 1 176 ? 8.046 -0.018 -22.238 1.00 83.19 176 PRO A CA 1
ATOM 1325 C C . PRO A 1 176 ? 6.578 0.391 -22.131 1.00 83.19 176 PRO A C 1
ATOM 1327 O O . PRO A 1 176 ? 5.938 0.790 -23.106 1.00 83.19 176 PRO A O 1
ATOM 1330 N N . MET A 1 177 ? 6.078 0.365 -20.905 1.00 89.81 177 MET A N 1
ATOM 1331 C CA . MET A 1 177 ? 4.730 0.759 -20.537 1.00 89.81 177 MET A CA 1
ATOM 1332 C C . MET A 1 177 ? 4.791 1.856 -19.478 1.00 89.81 177 MET A C 1
ATOM 1334 O O . MET A 1 177 ? 5.667 1.850 -18.615 1.00 89.81 177 MET A O 1
ATOM 1338 N N . GLY A 1 178 ? 3.859 2.808 -19.530 1.00 91.44 178 GLY A N 1
ATOM 1339 C CA . GLY A 1 178 ? 3.700 3.757 -18.429 1.00 91.44 178 GLY A CA 1
ATOM 1340 C C . GLY A 1 178 ? 3.228 3.035 -17.167 1.00 91.44 178 GLY A C 1
ATOM 1341 O O . GLY A 1 178 ? 2.397 2.134 -17.250 1.00 91.44 178 GLY A O 1
ATOM 1342 N N . GLU A 1 179 ? 3.705 3.448 -15.999 1.00 94.62 179 GLU A N 1
ATOM 1343 C CA . GLU A 1 179 ? 3.361 2.799 -14.730 1.00 94.62 179 GLU A CA 1
ATOM 1344 C C . GLU A 1 179 ? 1.839 2.751 -14.445 1.00 94.62 179 GLU A C 1
ATOM 1346 O O . GLU A 1 179 ? 1.339 1.658 -14.170 1.00 94.62 179 GLU A O 1
ATOM 1351 N N . PRO A 1 180 ? 1.036 3.827 -14.629 1.00 96.81 180 PRO A N 1
ATOM 1352 C CA . PRO A 1 180 ? -0.422 3.726 -14.482 1.00 96.81 180 PRO A CA 1
ATOM 1353 C C . PRO A 1 180 ? -1.058 2.701 -15.427 1.00 96.81 180 PRO A C 1
ATOM 1355 O O . PRO A 1 180 ? -1.994 1.992 -15.058 1.00 96.81 180 PRO A O 1
ATOM 1358 N N . GLN A 1 181 ? -0.539 2.606 -16.656 1.00 97.44 181 GLN A N 1
ATOM 1359 C CA . GLN A 1 181 ? -1.006 1.638 -17.645 1.00 97.44 181 GLN A CA 1
ATOM 1360 C C . GLN A 1 181 ? -0.634 0.207 -17.229 1.00 97.44 181 GLN A C 1
ATOM 1362 O O . GLN A 1 181 ? -1.449 -0.698 -17.399 1.00 97.44 181 GLN A O 1
ATOM 1367 N N . PHE A 1 182 ? 0.546 0.011 -16.635 1.00 98.06 182 PHE A N 1
ATOM 1368 C CA . PHE A 1 182 ? 0.988 -1.273 -16.097 1.00 98.06 182 PHE A CA 1
ATOM 1369 C C . PHE A 1 182 ? 0.048 -1.771 -14.998 1.00 98.06 182 PHE A C 1
ATOM 1371 O O . PHE A 1 182 ? -0.459 -2.889 -15.091 1.00 98.06 182 PHE A O 1
ATOM 1378 N N . PHE A 1 183 ? -0.268 -0.931 -14.007 1.00 98.44 183 PHE A N 1
ATOM 1379 C CA . PHE A 1 183 ? -1.211 -1.289 -12.941 1.00 98.44 183 PHE A CA 1
ATOM 1380 C C . PHE A 1 183 ? -2.634 -1.512 -13.457 1.00 98.44 183 PHE A C 1
ATOM 1382 O O . PHE A 1 183 ? -3.299 -2.462 -13.038 1.00 98.44 183 PHE A O 1
ATOM 1389 N N . ALA A 1 184 ? -3.100 -0.680 -14.394 1.00 98.38 184 ALA A N 1
ATOM 1390 C CA . ALA A 1 184 ? -4.403 -0.856 -15.027 1.00 98.38 184 ALA A CA 1
ATOM 1391 C C . ALA A 1 184 ? -4.517 -2.226 -15.711 1.00 98.38 184 ALA A C 1
ATOM 1393 O O . ALA A 1 184 ? -5.509 -2.938 -15.533 1.00 98.38 184 ALA A O 1
ATOM 1394 N N . GLU A 1 185 ? -3.490 -2.613 -16.465 1.00 98.56 185 GLU A N 1
ATOM 1395 C CA . GLU A 1 185 ? -3.467 -3.877 -17.186 1.00 98.56 185 GLU A CA 1
ATOM 1396 C C . GLU A 1 185 ? -3.271 -5.079 -16.250 1.00 98.56 185 GLU A C 1
ATOM 1398 O O . GLU A 1 185 ? -3.920 -6.111 -16.441 1.00 98.56 185 GLU A O 1
ATOM 1403 N N . LEU A 1 186 ? -2.458 -4.940 -15.198 1.00 98.75 186 LEU A N 1
ATOM 1404 C CA . LEU A 1 186 ? -2.308 -5.944 -14.144 1.00 98.75 186 LEU A CA 1
ATOM 1405 C C . LEU A 1 186 ? -3.654 -6.242 -13.477 1.00 98.75 186 LEU A C 1
ATOM 1407 O O . LEU A 1 186 ? -4.083 -7.397 -13.460 1.00 98.75 186 LEU A O 1
ATOM 1411 N N . CYS A 1 187 ? -4.358 -5.207 -13.005 1.00 98.69 187 CYS A N 1
ATOM 1412 C CA . CYS A 1 187 ? -5.672 -5.353 -12.374 1.00 98.69 187 CYS A CA 1
ATOM 1413 C C . CYS A 1 187 ? -6.678 -5.997 -13.337 1.00 98.69 187 CYS A C 1
ATOM 1415 O O . CYS A 1 187 ? -7.421 -6.905 -12.962 1.00 98.69 187 CYS A O 1
ATOM 1417 N N . ARG A 1 188 ? -6.665 -5.591 -14.614 1.00 98.62 188 ARG A N 1
ATOM 1418 C CA . ARG A 1 188 ? -7.548 -6.148 -15.647 1.00 98.62 188 ARG A CA 1
ATOM 1419 C C . ARG A 1 188 ? -7.287 -7.634 -15.914 1.00 98.62 188 ARG A C 1
ATOM 1421 O O . ARG A 1 188 ? -8.238 -8.381 -16.140 1.00 98.62 188 ARG A O 1
ATOM 1428 N N . ARG A 1 189 ? -6.020 -8.060 -15.952 1.00 98.69 189 ARG A N 1
ATOM 1429 C CA . ARG A 1 189 ? -5.621 -9.432 -16.316 1.00 98.69 189 ARG A CA 1
ATOM 1430 C C . ARG A 1 189 ? -5.656 -10.403 -15.142 1.00 98.69 189 ARG A C 1
ATOM 1432 O O . ARG A 1 189 ? -6.078 -11.538 -15.332 1.00 98.69 189 ARG A O 1
ATOM 1439 N N . ALA A 1 190 ? -5.2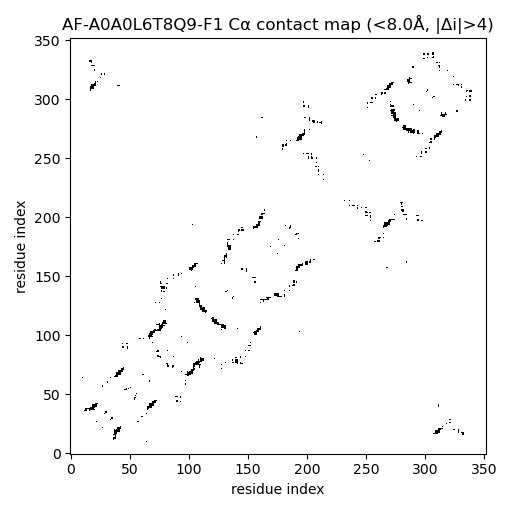08 -9.972 -13.965 1.00 98.56 190 ALA A N 1
ATOM 1440 C CA . ALA A 1 190 ? -5.130 -10.809 -12.770 1.00 98.56 190 ALA A CA 1
ATOM 1441 C C . ALA A 1 190 ? -6.391 -10.720 -11.894 1.00 98.56 190 ALA A C 1
ATOM 1443 O O . ALA A 1 190 ? -6.597 -11.567 -11.029 1.00 98.56 190 ALA A O 1
ATOM 1444 N N . G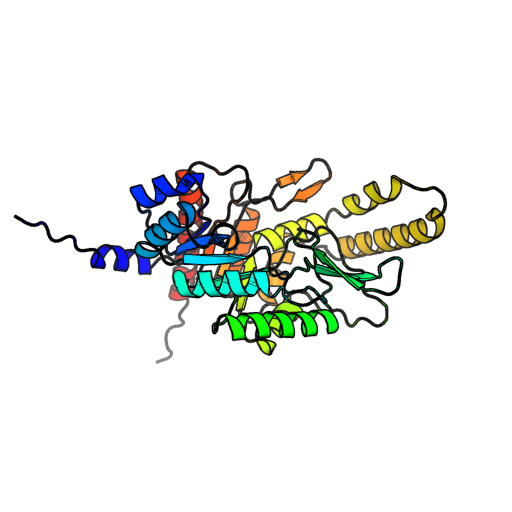LY A 1 191 ? -7.241 -9.706 -12.085 1.00 98.38 191 GLY A N 1
ATOM 1445 C CA . GLY A 1 191 ? -8.420 -9.487 -11.243 1.00 98.38 191 GLY A CA 1
ATOM 1446 C C . GLY A 1 191 ? -8.092 -9.020 -9.820 1.00 98.38 191 GLY A C 1
ATOM 1447 O O . GLY A 1 191 ? -8.946 -9.129 -8.941 1.00 98.38 191 GLY A O 1
ATOM 1448 N N . CYS A 1 192 ? -6.872 -8.526 -9.587 1.00 98.75 192 CYS A N 1
ATOM 1449 C CA . CYS A 1 192 ? -6.485 -7.865 -8.344 1.00 98.75 192 CYS A CA 1
ATOM 1450 C C . CYS A 1 192 ? -6.945 -6.399 -8.331 1.00 98.75 192 CYS A C 1
ATOM 1452 O O . CYS A 1 192 ? -7.331 -5.843 -9.362 1.00 98.75 192 CYS A O 1
ATOM 1454 N N . GLY A 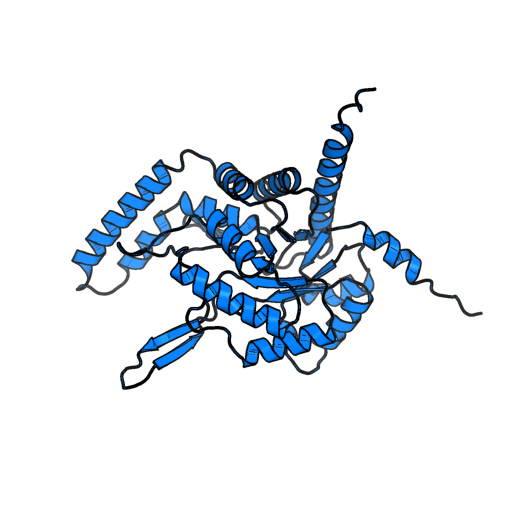1 193 ? -6.891 -5.772 -7.158 1.00 98.75 193 GLY A N 1
ATOM 1455 C CA . GLY A 1 193 ? -6.975 -4.318 -7.032 1.00 98.75 193 GLY A CA 1
ATOM 1456 C C . GLY A 1 193 ? -5.597 -3.681 -6.866 1.00 98.75 193 GLY A C 1
ATOM 1457 O O . GLY A 1 193 ? -4.578 -4.368 -6.787 1.00 98.75 193 GLY A O 1
ATOM 1458 N N . MET A 1 194 ? -5.587 -2.358 -6.765 1.00 98.62 194 MET A N 1
ATOM 1459 C CA . MET A 1 194 ? -4.413 -1.552 -6.457 1.00 98.62 194 MET A CA 1
ATOM 1460 C C . MET A 1 194 ? -4.530 -0.992 -5.039 1.00 98.62 194 MET A C 1
ATOM 1462 O O . MET A 1 194 ? -5.586 -0.479 -4.656 1.00 98.62 194 MET A O 1
ATOM 1466 N N . LEU A 1 195 ? -3.444 -1.089 -4.280 1.00 98.81 195 LEU A N 1
ATOM 1467 C CA . LEU A 1 195 ? -3.212 -0.243 -3.119 1.00 98.81 195 LEU A CA 1
ATOM 1468 C C . LEU A 1 195 ? -2.413 0.951 -3.639 1.00 98.81 195 LEU A C 1
ATOM 1470 O O . LEU A 1 195 ? -1.347 0.778 -4.219 1.00 98.81 195 LEU A O 1
ATOM 1474 N N . LEU A 1 196 ? -2.989 2.144 -3.552 1.00 98.69 196 LEU A N 1
ATOM 1475 C CA . LEU A 1 196 ? -2.350 3.355 -4.045 1.00 98.69 196 LEU A CA 1
ATOM 1476 C C . LEU A 1 196 ? -1.663 4.054 -2.882 1.00 98.69 196 LEU A C 1
ATOM 1478 O O . LEU A 1 196 ? -2.336 4.737 -2.112 1.00 98.69 196 LEU A O 1
ATOM 1482 N N . ASP A 1 197 ? -0.348 3.940 -2.779 1.00 98.56 197 ASP A N 1
ATOM 1483 C CA . ASP A 1 197 ? 0.389 4.798 -1.865 1.00 98.56 197 ASP A CA 1
ATOM 1484 C C . ASP A 1 197 ? 0.747 6.119 -2.553 1.00 98.56 197 ASP A C 1
ATOM 1486 O O . ASP A 1 197 ? 1.539 6.186 -3.501 1.00 98.56 197 ASP A O 1
ATOM 1490 N N . VAL A 1 198 ? 0.114 7.195 -2.086 1.00 98.31 198 VAL A N 1
ATOM 1491 C CA . VAL A 1 198 ? 0.357 8.541 -2.611 1.00 98.31 198 VAL A CA 1
ATOM 1492 C C . VAL A 1 198 ? 1.640 9.161 -2.060 1.00 98.31 198 VAL A C 1
ATOM 1494 O O . VAL A 1 198 ? 2.146 10.114 -2.660 1.00 98.31 198 VAL A O 1
ATOM 1497 N N . ASN A 1 199 ? 2.167 8.638 -0.950 1.00 97.69 199 ASN A N 1
ATOM 1498 C CA . ASN A 1 199 ? 3.477 9.009 -0.439 1.00 97.69 199 ASN A CA 1
ATOM 1499 C C . ASN A 1 199 ? 4.564 8.522 -1.407 1.00 97.69 199 ASN A C 1
ATOM 1501 O O . ASN A 1 199 ? 5.316 9.355 -1.921 1.00 97.69 199 ASN A O 1
ATOM 1505 N N . ASN A 1 200 ? 4.524 7.247 -1.806 1.00 97.19 200 ASN A N 1
ATOM 1506 C CA . ASN A 1 200 ? 5.414 6.687 -2.824 1.00 97.19 200 ASN A CA 1
ATOM 1507 C C . ASN A 1 200 ? 5.418 7.468 -4.145 1.00 97.19 200 ASN A C 1
ATOM 1509 O O . ASN A 1 200 ? 6.478 7.741 -4.716 1.00 97.19 200 ASN A O 1
ATOM 1513 N N . LEU A 1 201 ? 4.250 7.916 -4.622 1.00 96.31 201 LEU A N 1
ATOM 1514 C CA . LEU A 1 201 ? 4.187 8.772 -5.814 1.00 96.31 201 LEU A CA 1
ATOM 1515 C C . LEU A 1 201 ? 4.933 10.100 -5.627 1.00 96.31 201 LEU A C 1
ATOM 1517 O O . LEU A 1 201 ? 5.639 10.545 -6.536 1.00 96.31 201 LEU A O 1
ATOM 1521 N N . MET A 1 202 ? 4.778 10.740 -4.466 1.00 96.25 202 MET A N 1
ATOM 1522 C CA . MET A 1 202 ? 5.436 12.011 -4.167 1.00 96.25 202 MET A CA 1
ATOM 1523 C C . MET A 1 202 ? 6.951 11.843 -4.046 1.00 96.25 202 MET A C 1
ATOM 1525 O O . MET A 1 202 ? 7.691 12.642 -4.621 1.00 96.25 202 MET A O 1
ATOM 1529 N N . VAL A 1 203 ? 7.412 10.797 -3.356 1.00 94.62 203 VAL A N 1
ATOM 1530 C CA . VAL A 1 203 ? 8.838 10.465 -3.229 1.00 94.62 203 VAL A CA 1
ATOM 1531 C C . VAL A 1 203 ? 9.460 10.254 -4.610 1.00 94.62 203 VAL A C 1
ATOM 1533 O O . VAL A 1 203 ? 10.448 10.911 -4.949 1.00 94.62 203 VAL A O 1
ATOM 1536 N N . ASN A 1 204 ? 8.831 9.439 -5.462 1.00 93.00 204 ASN A N 1
ATOM 1537 C CA . ASN A 1 204 ? 9.288 9.210 -6.835 1.00 93.00 204 ASN A CA 1
ATOM 1538 C C . ASN A 1 204 ? 9.335 10.508 -7.653 1.00 93.00 204 ASN A C 1
ATOM 1540 O O . ASN A 1 204 ? 10.315 10.776 -8.353 1.00 93.00 204 ASN A O 1
ATOM 1544 N N . ALA A 1 205 ? 8.304 11.349 -7.543 1.00 92.12 205 ALA A N 1
ATOM 1545 C CA . ALA A 1 205 ? 8.238 12.617 -8.260 1.00 92.12 205 ALA A CA 1
ATOM 1546 C C . ALA A 1 205 ? 9.315 13.618 -7.804 1.00 92.12 205 ALA A C 1
ATOM 1548 O O . ALA A 1 205 ? 9.851 14.357 -8.632 1.00 92.12 205 ALA A O 1
ATOM 1549 N N . LEU A 1 206 ? 9.644 13.652 -6.510 1.00 90.88 206 LEU A N 1
ATOM 1550 C CA . LEU A 1 206 ? 10.713 14.491 -5.961 1.00 90.88 206 LEU A CA 1
ATOM 1551 C C . LEU A 1 206 ? 12.094 13.999 -6.407 1.00 90.88 206 LEU A C 1
ATOM 1553 O O . LEU A 1 206 ? 12.909 14.799 -6.871 1.00 90.88 206 LEU A O 1
ATOM 1557 N N . ASN A 1 207 ? 12.330 12.689 -6.348 1.00 88.94 207 ASN A N 1
ATOM 1558 C CA . ASN A 1 207 ? 13.593 12.086 -6.771 1.00 88.94 207 ASN A CA 1
ATOM 1559 C C . ASN A 1 207 ? 13.844 12.261 -8.276 1.00 88.94 207 ASN A C 1
ATOM 1561 O O . ASN A 1 207 ? 14.967 12.561 -8.680 1.00 88.94 207 ASN A O 1
ATOM 1565 N N . ALA A 1 208 ? 12.799 12.203 -9.108 1.00 83.94 208 ALA A N 1
ATOM 1566 C CA . ALA A 1 208 ? 12.909 12.449 -10.547 1.00 83.94 208 ALA A CA 1
ATOM 1567 C C . ALA A 1 208 ? 13.350 13.886 -10.908 1.00 83.94 208 ALA A C 1
ATOM 1569 O O . ALA A 1 208 ? 13.856 14.116 -12.008 1.00 83.94 208 ALA A O 1
ATOM 1570 N N . LEU A 1 209 ? 13.172 14.860 -10.005 1.00 76.31 209 LEU A N 1
ATOM 1571 C CA . LEU A 1 209 ? 13.643 16.239 -10.196 1.00 76.31 209 LEU A CA 1
ATOM 1572 C C . LEU A 1 209 ? 15.086 16.465 -9.729 1.00 76.31 209 LEU A C 1
ATOM 1574 O O . LEU A 1 209 ? 15.692 17.463 -10.124 1.00 76.31 209 LEU A O 1
ATOM 1578 N N . ASN A 1 210 ? 15.646 15.546 -8.937 1.00 67.00 210 ASN A N 1
ATOM 1579 C CA . ASN A 1 210 ? 16.993 15.634 -8.375 1.00 67.00 210 ASN A CA 1
ATOM 1580 C C . ASN A 1 210 ? 17.879 14.454 -8.835 1.00 67.00 210 ASN A C 1
ATOM 1582 O O . ASN A 1 210 ? 18.367 13.696 -7.998 1.00 67.00 210 ASN A O 1
ATOM 1586 N N . PRO A 1 211 ? 18.185 14.311 -10.143 1.00 56.38 211 PRO A N 1
ATOM 1587 C CA . PRO A 1 211 ? 18.933 13.162 -10.680 1.00 56.38 211 PRO A CA 1
ATOM 1588 C C . PRO A 1 211 ? 20.412 13.079 -10.235 1.00 56.38 211 PRO A C 1
ATOM 1590 O O . PRO A 1 211 ? 21.164 12.228 -10.700 1.00 56.38 211 PRO A O 1
ATOM 1593 N N . LEU A 1 212 ? 20.877 13.959 -9.339 1.00 50.81 212 LEU A N 1
ATOM 1594 C CA . LEU A 1 212 ? 22.276 14.028 -8.901 1.00 50.81 212 LEU A CA 1
ATOM 1595 C C . LEU A 1 212 ? 22.703 12.906 -7.931 1.00 50.81 212 LEU A C 1
ATOM 1597 O O . LEU A 1 212 ? 23.882 12.863 -7.575 1.00 50.81 212 LEU A O 1
ATOM 1601 N N . SER A 1 213 ? 21.821 11.985 -7.523 1.00 46.22 213 SER A N 1
ATOM 1602 C CA . SER A 1 213 ? 22.211 10.857 -6.657 1.00 46.22 213 SER A CA 1
ATOM 1603 C C . SER A 1 213 ? 22.833 9.674 -7.412 1.00 46.22 213 SER A C 1
ATOM 1605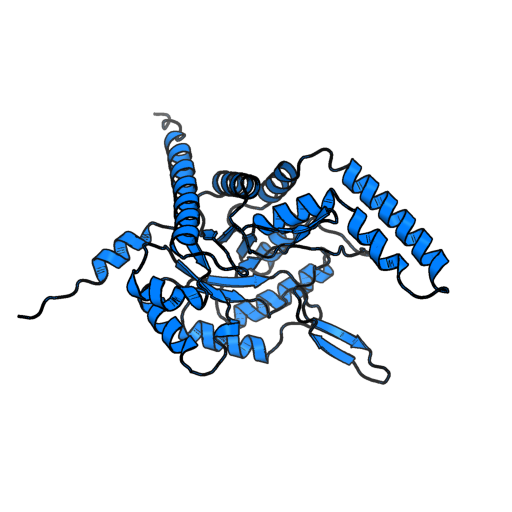 O O . SER A 1 213 ? 23.638 8.961 -6.821 1.00 46.22 213 SER A O 1
ATOM 1607 N N . GLU A 1 214 ? 22.565 9.484 -8.711 1.00 42.03 214 GLU A N 1
ATOM 1608 C CA . GLU A 1 214 ? 23.112 8.337 -9.467 1.00 42.03 214 GLU A CA 1
ATOM 1609 C C . GLU A 1 214 ? 24.589 8.523 -9.875 1.00 42.03 214 GLU A C 1
ATOM 1611 O O . GLU A 1 214 ? 25.349 7.559 -9.984 1.00 42.03 214 GLU A O 1
ATOM 1616 N N . ALA A 1 215 ? 25.043 9.768 -10.060 1.00 41.25 215 ALA A N 1
ATOM 1617 C CA . ALA A 1 215 ? 26.398 10.057 -10.541 1.00 41.25 215 ALA A CA 1
ATOM 1618 C C . ALA A 1 215 ? 27.490 9.964 -9.455 1.00 41.25 215 ALA A C 1
ATOM 1620 O O . ALA A 1 215 ? 28.674 9.859 -9.785 1.00 41.25 215 ALA A O 1
ATOM 1621 N N . ALA A 1 216 ? 27.127 10.019 -8.169 1.00 38.84 216 ALA A N 1
ATOM 1622 C CA . ALA A 1 216 ? 28.098 10.091 -7.075 1.00 38.84 216 ALA A CA 1
ATOM 1623 C C . ALA A 1 216 ? 28.667 8.719 -6.660 1.00 38.84 216 ALA A C 1
ATOM 1625 O O . ALA A 1 216 ? 29.844 8.646 -6.304 1.00 38.84 216 ALA A O 1
ATOM 1626 N N . ASP A 1 217 ? 27.890 7.636 -6.766 1.00 39.69 217 ASP A N 1
ATOM 1627 C CA . ASP A 1 217 ? 28.315 6.311 -6.284 1.00 39.69 217 ASP A CA 1
ATOM 1628 C C . ASP A 1 217 ? 29.070 5.483 -7.341 1.00 39.69 217 ASP A C 1
ATOM 1630 O O . ASP A 1 217 ? 29.931 4.668 -7.002 1.00 39.69 217 ASP A O 1
ATOM 1634 N N . ALA A 1 218 ? 28.864 5.752 -8.636 1.00 42.75 218 ALA A N 1
ATOM 1635 C CA . ALA A 1 218 ? 29.592 5.075 -9.717 1.00 42.75 218 ALA A CA 1
ATOM 1636 C C . ALA A 1 218 ? 31.082 5.476 -9.816 1.00 42.75 218 ALA A C 1
ATOM 1638 O O . ALA A 1 218 ? 31.873 4.786 -10.461 1.00 42.75 218 ALA A O 1
ATOM 1639 N N . ALA A 1 219 ? 31.496 6.570 -9.167 1.00 40.16 219 ALA A N 1
ATOM 1640 C CA . ALA A 1 219 ? 32.873 7.069 -9.202 1.00 40.16 219 ALA A CA 1
ATOM 1641 C C . ALA A 1 219 ? 33.808 6.413 -8.157 1.00 40.16 219 ALA A C 1
ATOM 1643 O O . ALA A 1 219 ? 34.995 6.743 -8.095 1.00 40.16 219 ALA A O 1
ATOM 1644 N N . GLY A 1 220 ? 33.297 5.489 -7.332 1.00 37.56 220 GLY A N 1
ATOM 1645 C CA . GLY A 1 220 ? 33.972 4.990 -6.129 1.00 37.56 220 GLY A CA 1
ATOM 1646 C C . GLY A 1 220 ? 34.827 3.719 -6.242 1.00 37.56 220 GLY A C 1
ATOM 1647 O O . GLY A 1 220 ? 35.379 3.303 -5.224 1.00 37.56 220 GLY A O 1
ATOM 1648 N N . GLY A 1 221 ? 34.989 3.074 -7.407 1.00 41.12 221 GLY A N 1
ATOM 1649 C CA . GLY A 1 221 ? 35.832 1.869 -7.457 1.00 41.12 221 GLY A CA 1
ATOM 1650 C C . GLY A 1 221 ? 36.058 1.204 -8.820 1.00 41.12 221 GLY A C 1
ATOM 1651 O O . GLY A 1 221 ? 35.115 0.796 -9.482 1.00 41.12 221 GLY A O 1
ATOM 1652 N N . ALA A 1 222 ? 37.345 0.983 -9.130 1.00 35.06 222 ALA A N 1
ATOM 1653 C CA . ALA A 1 222 ? 37.952 0.141 -10.182 1.00 35.06 222 ALA A CA 1
ATOM 1654 C C . ALA A 1 222 ? 38.360 0.838 -11.518 1.00 35.06 222 ALA A C 1
ATOM 1656 O O . ALA A 1 222 ? 37.505 1.178 -12.334 1.00 35.06 222 ALA A O 1
ATOM 1657 N N . PRO A 1 223 ? 39.674 0.985 -11.837 1.00 43.97 223 PRO A N 1
ATOM 1658 C CA . PRO A 1 223 ? 40.148 1.896 -12.898 1.00 43.97 223 PRO A CA 1
ATOM 1659 C C . PRO A 1 223 ? 40.098 1.381 -14.351 1.00 43.97 223 PRO A C 1
ATOM 1661 O O . PRO A 1 223 ? 40.733 1.979 -15.217 1.00 43.97 223 PRO A O 1
ATOM 1664 N N . THR A 1 224 ? 39.422 0.271 -14.669 1.00 40.00 224 THR A N 1
ATOM 1665 C CA . THR A 1 224 ? 39.540 -0.353 -16.013 1.00 40.00 224 THR A CA 1
ATOM 1666 C C . THR A 1 224 ? 38.232 -0.608 -16.767 1.00 40.00 224 THR A C 1
ATOM 1668 O O . THR A 1 224 ? 38.294 -0.843 -17.972 1.00 40.00 224 THR A O 1
ATOM 1671 N N . LEU A 1 225 ? 37.059 -0.423 -16.146 1.00 40.34 225 LEU A N 1
ATOM 1672 C CA . LEU A 1 225 ? 35.755 -0.370 -16.841 1.00 40.34 225 LEU A CA 1
ATOM 1673 C C . LEU A 1 225 ? 35.304 1.067 -17.193 1.00 40.34 225 LEU A C 1
ATOM 1675 O O . LEU A 1 225 ? 34.199 1.274 -17.685 1.00 40.34 225 LEU A O 1
ATOM 1679 N N . ALA A 1 226 ? 36.159 2.068 -16.964 1.00 44.97 226 ALA A N 1
ATOM 1680 C CA . ALA A 1 226 ? 35.756 3.472 -16.890 1.00 44.97 226 ALA A CA 1
ATOM 1681 C C . ALA A 1 226 ? 35.239 4.074 -18.210 1.00 44.97 226 ALA A C 1
ATOM 1683 O O . ALA A 1 226 ? 34.285 4.827 -18.187 1.00 44.97 226 ALA A O 1
ATOM 1684 N N . ARG A 1 227 ? 35.769 3.727 -19.391 1.00 41.81 227 ARG A N 1
ATOM 1685 C CA . ARG A 1 227 ? 35.465 4.514 -20.613 1.00 41.81 227 ARG A CA 1
ATOM 1686 C C . ARG A 1 227 ? 34.135 4.217 -21.311 1.00 41.81 227 ARG A C 1
ATOM 1688 O O . ARG A 1 227 ? 33.686 5.059 -22.089 1.00 41.81 227 ARG A O 1
ATOM 1695 N N . HIS A 1 228 ? 33.566 3.023 -21.132 1.00 44.94 228 HIS A N 1
ATOM 1696 C CA . HIS A 1 228 ? 32.212 2.718 -21.622 1.00 44.94 228 HIS A CA 1
ATOM 1697 C C . HIS A 1 228 ? 31.178 3.101 -20.565 1.00 44.94 228 HIS A C 1
ATOM 1699 O O . HIS A 1 228 ? 30.236 3.802 -20.915 1.00 44.94 228 HIS A O 1
ATOM 1705 N N . LEU A 1 229 ? 31.431 2.787 -19.284 1.00 42.97 229 LEU A N 1
ATOM 1706 C CA . LEU A 1 229 ? 30.582 3.260 -18.190 1.00 42.97 229 LEU A CA 1
ATOM 1707 C C . LEU A 1 229 ? 30.504 4.785 -18.137 1.00 42.97 229 LEU A C 1
ATOM 1709 O O . LEU A 1 229 ? 29.416 5.289 -17.960 1.00 42.97 229 LEU A O 1
ATOM 1713 N N . GLU A 1 230 ? 31.596 5.528 -18.345 1.00 46.12 230 GLU A N 1
ATOM 1714 C CA . GLU A 1 230 ? 31.569 7.000 -18.376 1.00 46.12 230 GLU A CA 1
ATOM 1715 C C . GLU A 1 230 ? 30.721 7.534 -19.529 1.00 46.12 230 GLU A C 1
ATOM 1717 O O . GLU A 1 230 ? 30.009 8.514 -19.351 1.00 46.12 230 GLU A O 1
ATOM 1722 N N . ARG A 1 231 ? 30.770 6.906 -20.711 1.00 50.97 231 ARG A N 1
ATOM 1723 C CA . ARG A 1 231 ? 29.944 7.330 -21.853 1.00 50.97 231 ARG A CA 1
ATOM 1724 C C . ARG A 1 231 ? 28.481 6.984 -21.652 1.00 50.97 231 ARG A C 1
ATOM 1726 O O . ARG A 1 231 ? 27.631 7.762 -22.072 1.00 50.97 231 ARG A O 1
ATOM 1733 N N . ASP A 1 232 ? 28.200 5.835 -21.051 1.00 52.56 232 ASP A N 1
ATOM 1734 C CA . ASP A 1 232 ? 26.841 5.422 -20.736 1.00 52.56 232 ASP A CA 1
ATOM 1735 C C . ASP A 1 232 ? 26.289 6.287 -19.595 1.00 52.56 232 ASP A C 1
ATOM 1737 O O . ASP A 1 232 ? 25.266 6.915 -19.809 1.00 52.56 232 ASP A O 1
ATOM 1741 N N . LEU A 1 233 ? 27.036 6.518 -18.505 1.00 52.75 233 LEU A N 1
ATOM 1742 C CA . LEU A 1 233 ? 26.688 7.487 -17.453 1.00 52.75 233 LEU A CA 1
ATOM 1743 C C . LEU A 1 233 ? 26.480 8.900 -18.000 1.00 52.75 233 LEU A C 1
ATOM 1745 O O . LEU A 1 233 ? 25.559 9.582 -17.577 1.00 52.75 233 LEU A O 1
ATOM 1749 N N . GLN A 1 234 ? 27.322 9.373 -18.922 1.00 48.97 234 GLN A N 1
ATOM 1750 C CA . GLN A 1 234 ? 27.148 10.696 -19.529 1.00 48.97 234 GLN A CA 1
ATOM 1751 C C . GLN A 1 234 ? 25.886 10.765 -20.390 1.00 48.97 234 GLN A C 1
ATOM 1753 O O . GLN A 1 234 ? 25.215 11.793 -20.401 1.00 48.97 234 GLN A O 1
ATOM 1758 N N . ARG A 1 235 ? 25.545 9.688 -21.107 1.00 57.19 235 ARG A N 1
ATOM 1759 C CA . ARG A 1 235 ? 24.292 9.589 -21.869 1.00 57.19 235 ARG A CA 1
ATOM 1760 C C . ARG A 1 235 ? 23.077 9.464 -20.958 1.00 57.19 235 ARG A C 1
ATOM 1762 O O . ARG A 1 235 ? 22.045 10.034 -21.289 1.00 57.19 235 ARG A O 1
ATOM 1769 N N . ASP A 1 236 ? 23.202 8.745 -19.851 1.00 55.31 236 ASP A N 1
ATOM 1770 C CA . ASP A 1 236 ? 22.151 8.571 -18.851 1.00 55.31 236 ASP A CA 1
ATOM 1771 C C . ASP A 1 236 ? 21.898 9.892 -18.131 1.00 55.31 236 ASP A C 1
ATOM 1773 O O . ASP A 1 236 ? 20.784 10.387 -18.181 1.00 55.31 236 ASP A O 1
ATOM 1777 N N . LEU A 1 237 ? 22.948 10.577 -17.668 1.00 52.41 237 LEU A N 1
ATOM 1778 C CA . LEU A 1 237 ? 22.853 11.928 -17.118 1.00 52.41 237 LEU A CA 1
ATOM 1779 C C . LEU A 1 237 ? 22.228 12.905 -18.121 1.00 52.41 237 LEU A C 1
ATOM 1781 O O . LEU A 1 237 ? 21.399 13.725 -17.747 1.00 52.41 237 LEU A O 1
ATOM 1785 N N . GLN A 1 238 ? 22.588 12.826 -19.406 1.00 53.25 238 GLN A N 1
ATOM 1786 C CA . GLN A 1 238 ? 21.975 13.657 -20.443 1.00 53.25 238 GLN A CA 1
ATOM 1787 C C . GLN A 1 238 ? 20.483 13.330 -20.629 1.00 53.25 238 GLN A C 1
ATOM 1789 O O . GLN A 1 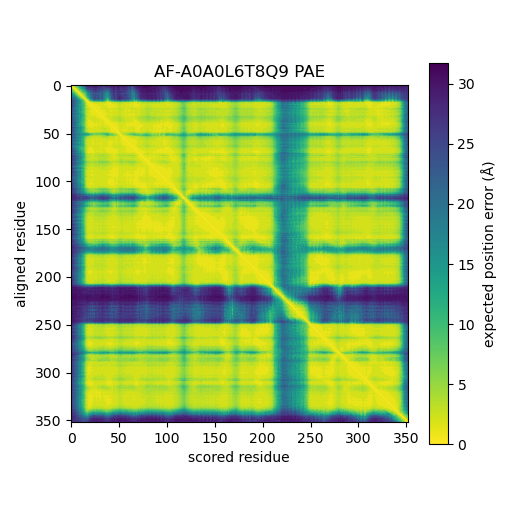238 ? 19.680 14.247 -20.774 1.00 53.25 238 GLN A O 1
ATOM 1794 N N . ARG A 1 239 ? 20.096 12.050 -20.579 1.00 58.88 239 ARG A N 1
ATOM 1795 C CA . ARG A 1 239 ? 18.697 11.600 -20.654 1.00 58.88 239 ARG A CA 1
ATOM 1796 C C . ARG A 1 239 ? 17.899 11.951 -19.409 1.00 58.88 239 ARG A C 1
ATOM 1798 O O . ARG A 1 239 ? 16.734 12.296 -19.544 1.00 58.88 239 ARG A O 1
ATOM 1805 N N . ASP A 1 240 ? 18.500 11.899 -18.230 1.00 54.28 240 ASP A N 1
ATOM 1806 C CA . ASP A 1 240 ? 17.868 12.280 -16.970 1.00 54.28 240 ASP A CA 1
ATOM 1807 C C . ASP A 1 240 ? 17.728 13.794 -16.872 1.00 54.28 240 ASP A C 1
ATOM 1809 O O . ASP A 1 240 ? 16.685 14.284 -16.457 1.00 54.28 240 ASP A O 1
ATOM 1813 N N . LEU A 1 241 ? 18.706 14.555 -17.373 1.00 52.75 241 LEU A N 1
ATOM 1814 C CA . LEU A 1 241 ? 18.572 15.996 -17.588 1.00 52.75 241 LEU A CA 1
ATOM 1815 C C . LEU A 1 241 ? 17.498 16.312 -18.638 1.00 52.75 241 LEU A C 1
ATOM 1817 O O . LEU A 1 241 ? 16.746 17.269 -18.467 1.00 52.75 241 LEU A O 1
ATOM 1821 N N . GLU A 1 242 ? 17.370 15.514 -19.701 1.00 53.16 242 GLU A N 1
ATOM 1822 C CA . GLU A 1 242 ? 16.282 15.638 -20.675 1.00 53.16 242 GLU A CA 1
ATOM 1823 C C . GLU A 1 242 ? 14.921 15.281 -20.049 1.00 53.16 242 GLU A C 1
ATOM 1825 O O . GLU A 1 242 ? 13.977 16.049 -20.224 1.00 53.16 242 GLU A O 1
ATOM 1830 N N . ARG A 1 243 ? 14.814 14.211 -19.248 1.00 53.69 243 ARG A N 1
ATOM 1831 C CA . ARG A 1 243 ? 13.614 13.829 -18.473 1.00 53.69 243 ARG A CA 1
ATOM 1832 C C . ARG A 1 243 ? 13.234 14.907 -17.459 1.00 53.69 243 ARG A C 1
ATOM 1834 O O . ARG A 1 243 ? 12.073 15.305 -17.414 1.00 53.69 243 ARG A O 1
ATOM 1841 N N . ALA A 1 244 ? 14.202 15.453 -16.729 1.00 51.91 244 ALA A N 1
ATOM 1842 C CA . ALA A 1 244 ? 14.019 16.592 -15.835 1.00 51.91 244 ALA A CA 1
ATOM 1843 C C . ALA A 1 244 ? 13.611 17.860 -16.610 1.00 51.91 244 ALA A C 1
ATOM 1845 O O . ALA A 1 244 ? 12.771 18.628 -16.149 1.00 51.91 244 ALA A O 1
ATOM 1846 N N . SER A 1 245 ? 14.117 18.063 -17.834 1.00 48.31 245 SER A N 1
ATOM 1847 C CA . SER A 1 245 ? 13.691 19.166 -18.712 1.00 48.31 245 SER A CA 1
ATOM 1848 C C . SER A 1 245 ? 12.282 18.974 -19.299 1.00 48.31 245 SER A C 1
ATOM 1850 O O . SER A 1 245 ? 11.619 19.959 -19.645 1.00 48.31 245 SER A O 1
ATOM 1852 N N . VAL A 1 246 ? 11.817 17.719 -19.395 1.00 48.69 246 VAL A N 1
ATOM 1853 C CA . VAL A 1 246 ? 10.445 17.320 -19.756 1.00 48.69 246 VAL A CA 1
ATOM 1854 C C . VAL A 1 246 ? 9.504 17.460 -18.550 1.00 48.69 246 VAL A C 1
ATOM 1856 O O . VAL A 1 246 ? 8.354 17.873 -18.727 1.00 48.69 246 VAL A O 1
ATOM 1859 N N . LEU A 1 247 ? 9.995 17.257 -17.322 1.00 51.44 247 LEU A N 1
ATOM 1860 C CA . LEU A 1 247 ? 9.336 17.623 -16.063 1.00 51.44 247 LEU A CA 1
ATOM 1861 C C . LEU A 1 247 ? 9.351 19.151 -15.850 1.00 51.44 247 LEU A C 1
ATOM 1863 O O . LEU A 1 247 ? 9.834 19.683 -14.859 1.00 51.44 247 LEU A O 1
ATOM 1867 N N . ARG A 1 248 ? 8.709 19.901 -16.753 1.00 52.97 248 ARG A N 1
ATOM 1868 C CA . ARG A 1 248 ? 8.317 21.306 -16.503 1.00 52.97 248 ARG A CA 1
ATOM 1869 C C . ARG A 1 248 ? 7.149 21.433 -15.509 1.00 52.97 248 ARG A C 1
ATOM 1871 O O . ARG A 1 248 ? 6.561 22.508 -15.390 1.00 52.97 248 ARG A O 1
ATOM 1878 N N . ARG A 1 249 ? 6.750 20.332 -14.868 1.00 62.91 249 ARG A N 1
ATOM 1879 C CA . ARG A 1 249 ? 5.587 20.201 -13.981 1.00 62.91 249 ARG A CA 1
ATOM 1880 C C . ARG A 1 249 ? 6.077 19.972 -12.552 1.00 62.91 249 ARG A C 1
ATOM 1882 O O . ARG A 1 249 ? 7.102 19.331 -12.356 1.00 62.91 249 ARG A O 1
ATOM 1889 N N . SER A 1 250 ? 5.362 20.506 -11.563 1.00 88.12 250 SER A N 1
ATOM 1890 C CA . SER A 1 250 ? 5.687 20.270 -10.151 1.00 88.12 250 SER A CA 1
ATOM 1891 C C . SER A 1 250 ? 5.467 18.794 -9.768 1.00 88.12 250 SER A C 1
ATOM 1893 O O . SER A 1 250 ? 4.630 18.140 -10.398 1.00 88.12 250 SER A O 1
ATOM 1895 N N . PRO A 1 251 ? 6.136 18.276 -8.716 1.00 91.50 251 PRO A N 1
ATOM 1896 C CA . PRO A 1 251 ? 5.931 16.907 -8.221 1.00 91.50 251 PRO A CA 1
ATOM 1897 C C . PRO A 1 251 ? 4.462 16.579 -7.954 1.00 91.50 251 PRO A C 1
ATOM 1899 O O . PRO A 1 251 ? 3.957 15.539 -8.368 1.00 91.50 251 PRO A O 1
ATOM 1902 N N . LEU A 1 252 ? 3.741 17.531 -7.357 1.00 94.19 252 LEU A N 1
ATOM 1903 C CA . LEU A 1 252 ? 2.305 17.425 -7.130 1.00 94.19 252 LEU A CA 1
ATOM 1904 C C . LEU A 1 252 ? 1.528 17.168 -8.426 1.00 94.19 252 LEU A C 1
ATOM 1906 O O . LEU A 1 252 ? 0.675 16.289 -8.459 1.00 94.19 252 LEU A O 1
ATOM 1910 N N . GLN A 1 253 ? 1.814 17.921 -9.494 1.00 93.50 253 GLN A N 1
ATOM 1911 C CA . GLN A 1 253 ? 1.110 17.736 -10.761 1.00 93.50 253 GLN A CA 1
ATOM 1912 C C . GLN A 1 253 ? 1.422 16.368 -11.374 1.00 93.50 253 GLN A C 1
ATOM 1914 O O . GLN A 1 253 ? 0.518 15.741 -11.912 1.00 93.50 253 GLN A O 1
ATOM 1919 N N . HIS A 1 254 ? 2.664 15.887 -11.256 1.00 92.88 254 HIS A N 1
ATOM 1920 C CA . HIS A 1 254 ? 3.033 14.544 -11.708 1.00 92.88 254 HIS A CA 1
ATOM 1921 C C . HIS A 1 254 ? 2.213 13.457 -10.995 1.00 92.88 254 HIS A C 1
ATOM 1923 O O . HIS A 1 254 ? 1.659 12.575 -11.649 1.00 92.88 254 HIS A O 1
ATOM 1929 N N . CYS A 1 255 ? 2.058 13.567 -9.673 1.00 96.88 255 CYS A N 1
ATOM 1930 C CA . CYS A 1 255 ? 1.234 12.645 -8.890 1.00 96.88 255 CYS A CA 1
ATOM 1931 C C . CYS A 1 255 ? -0.248 12.703 -9.299 1.00 96.88 255 CYS A C 1
ATOM 1933 O O . CYS A 1 255 ? -0.895 11.668 -9.448 1.00 96.88 255 CYS A O 1
ATOM 1935 N N . CYS A 1 256 ? -0.797 13.903 -9.519 1.00 96.81 256 CYS A N 1
ATOM 1936 C CA . CYS A 1 256 ? -2.178 14.054 -9.984 1.00 96.81 256 CYS A CA 1
ATOM 1937 C C . CYS A 1 256 ? -2.386 13.448 -11.381 1.00 96.81 256 CYS A C 1
ATOM 1939 O O . CYS A 1 256 ? -3.379 12.759 -11.598 1.00 96.81 256 CYS A O 1
ATOM 1941 N N . ASP A 1 257 ? -1.438 13.651 -12.302 1.00 95.62 257 ASP A N 1
ATOM 1942 C CA . ASP A 1 257 ? -1.486 13.078 -13.652 1.00 95.62 257 ASP A CA 1
ATOM 1943 C C . ASP A 1 257 ? -1.460 11.537 -13.606 1.00 95.62 257 ASP A C 1
ATOM 1945 O O . ASP A 1 257 ? -2.190 10.882 -14.354 1.00 95.62 257 ASP A O 1
ATOM 1949 N N . PHE A 1 258 ? -0.655 10.954 -12.707 1.00 96.50 258 PHE A N 1
ATOM 1950 C CA . PHE A 1 258 ? -0.632 9.511 -12.452 1.00 96.50 258 PHE A CA 1
ATOM 1951 C C . PHE A 1 258 ? -2.015 9.006 -12.025 1.00 96.50 258 PHE A C 1
ATOM 1953 O O . PHE A 1 258 ? -2.552 8.071 -12.617 1.00 96.50 258 PHE A O 1
ATOM 1960 N N . ILE A 1 259 ? -2.614 9.659 -11.025 1.00 98.19 259 ILE A N 1
ATOM 1961 C CA . ILE A 1 259 ? -3.938 9.317 -10.490 1.00 98.19 259 ILE A CA 1
ATOM 1962 C C . ILE A 1 259 ? -5.025 9.438 -11.564 1.00 98.19 259 ILE A C 1
ATOM 1964 O O . ILE A 1 259 ? -5.896 8.572 -11.666 1.00 98.19 259 ILE A O 1
ATOM 1968 N N . ASP A 1 260 ? -4.976 10.484 -12.388 1.00 97.94 260 ASP A N 1
ATOM 1969 C CA . ASP A 1 260 ? -5.958 10.715 -13.448 1.00 97.94 260 ASP A CA 1
ATOM 1970 C C . ASP A 1 260 ? -5.892 9.646 -14.549 1.00 97.94 260 ASP A C 1
ATOM 1972 O O . ASP A 1 260 ? -6.922 9.319 -15.149 1.00 97.94 260 ASP A O 1
ATOM 1976 N N . ALA A 1 261 ? -4.709 9.066 -14.776 1.00 97.50 261 ALA A N 1
ATOM 1977 C CA . ALA A 1 261 ? -4.492 7.988 -15.735 1.00 97.50 261 ALA A CA 1
ATOM 1978 C C . ALA A 1 261 ? -5.002 6.615 -15.254 1.00 97.50 261 ALA A C 1
ATOM 1980 O O . ALA A 1 261 ? -5.200 5.723 -16.083 1.00 97.50 261 ALA A O 1
ATOM 1981 N N . LEU A 1 262 ? -5.251 6.428 -13.952 1.00 98.06 262 LEU A N 1
ATOM 1982 C CA . LEU A 1 262 ? -5.779 5.168 -13.426 1.00 98.06 262 LEU A CA 1
ATOM 1983 C C . LEU A 1 262 ? -7.286 5.007 -13.741 1.00 98.06 262 LEU A C 1
ATOM 1985 O O . LEU A 1 262 ? -8.092 5.928 -13.527 1.00 98.06 262 LEU A O 1
ATOM 1989 N N . PRO A 1 263 ? -7.722 3.820 -14.207 1.00 96.75 263 PRO A N 1
ATOM 1990 C CA . PRO A 1 263 ? -9.138 3.505 -14.364 1.00 96.75 263 PRO A CA 1
ATOM 1991 C C . PRO A 1 263 ? -9.918 3.618 -13.039 1.00 96.75 263 PRO A C 1
ATOM 1993 O O . PRO A 1 263 ? -9.425 3.196 -11.994 1.00 96.75 263 PRO A O 1
ATOM 1996 N N . PRO A 1 264 ? -11.165 4.130 -13.039 1.00 93.56 264 PRO A N 1
ATOM 1997 C CA . PRO A 1 264 ? -12.011 4.067 -11.850 1.00 93.56 264 PRO A CA 1
ATOM 1998 C C . PRO A 1 264 ? -12.244 2.615 -11.402 1.00 93.56 264 PRO A C 1
ATOM 2000 O O . PRO A 1 264 ? -12.459 1.735 -12.233 1.00 93.56 264 PRO A O 1
ATOM 2003 N N . GLY A 1 265 ? -12.284 2.385 -10.089 1.00 94.75 265 GLY A N 1
ATOM 2004 C CA . GLY A 1 265 ? -12.686 1.103 -9.501 1.00 94.75 265 GLY A CA 1
ATOM 2005 C C . GLY A 1 265 ? -11.571 0.073 -9.306 1.00 94.75 265 GLY A C 1
ATOM 2006 O O . GLY A 1 265 ? -11.851 -0.965 -8.717 1.00 94.75 265 GLY A O 1
ATOM 2007 N N . ILE A 1 266 ? -10.334 0.344 -9.746 1.00 97.38 266 ILE A N 1
ATOM 2008 C CA . ILE A 1 266 ? -9.197 -0.553 -9.458 1.00 97.38 266 ILE A CA 1
ATOM 2009 C C . ILE A 1 266 ? -8.531 -0.249 -8.113 1.00 97.38 266 ILE A C 1
ATOM 2011 O O . ILE A 1 266 ? -8.000 -1.160 -7.488 1.00 97.38 266 ILE A O 1
ATOM 2015 N N . VAL A 1 267 ? -8.570 1.005 -7.649 1.00 98.31 267 VAL A N 1
ATOM 2016 C CA . VAL A 1 267 ? -7.980 1.402 -6.362 1.00 98.31 267 VAL A CA 1
ATOM 2017 C C . VAL A 1 267 ? -8.888 0.930 -5.228 1.00 98.31 267 VAL A C 1
ATOM 2019 O O . VAL A 1 267 ? -10.026 1.387 -5.106 1.00 98.31 267 VAL A O 1
ATOM 2022 N N . GLY A 1 268 ? -8.391 -0.011 -4.426 1.00 97.38 268 GLY A N 1
ATOM 2023 C CA . GLY A 1 268 ? -9.116 -0.620 -3.309 1.00 97.38 268 GLY A CA 1
ATOM 2024 C C . GLY A 1 268 ? -8.749 -0.046 -1.941 1.00 97.38 268 GLY A C 1
ATOM 2025 O O . GLY A 1 268 ? -9.545 -0.151 -1.009 1.00 97.38 268 GLY A O 1
ATOM 2026 N N . GLU A 1 269 ? -7.570 0.563 -1.826 1.00 98.50 269 GLU A N 1
ATOM 2027 C CA . GLU A 1 269 ? -7.055 1.206 -0.617 1.00 98.50 269 GLU A CA 1
ATOM 2028 C C . GLU A 1 269 ? -6.055 2.302 -0.999 1.00 98.50 269 GLU A C 1
ATOM 2030 O O . GLU A 1 269 ? -5.451 2.239 -2.070 1.00 98.50 269 GLU A O 1
ATOM 2035 N N . VAL A 1 270 ? -5.918 3.313 -0.141 1.00 98.56 270 VAL A N 1
ATOM 2036 C CA . VAL A 1 270 ? -4.930 4.385 -0.273 1.00 98.56 270 VAL A CA 1
ATOM 2037 C C . VAL A 1 270 ? -4.079 4.451 0.986 1.00 98.56 270 VAL A C 1
ATOM 2039 O O . VAL A 1 270 ? -4.631 4.475 2.085 1.00 98.56 270 VAL A O 1
ATOM 2042 N N . HIS A 1 271 ? -2.765 4.533 0.840 1.00 98.62 271 HIS A N 1
ATOM 2043 C CA . HIS A 1 271 ? -1.864 4.838 1.949 1.00 98.62 271 HIS A CA 1
ATOM 2044 C C . HIS A 1 271 ? -1.432 6.301 1.898 1.00 98.62 271 HIS A C 1
ATOM 2046 O O . HIS A 1 271 ? -1.360 6.915 0.831 1.00 98.62 271 HIS A O 1
ATOM 2052 N N . VAL A 1 272 ? -1.256 6.884 3.082 1.00 98.38 272 VAL A N 1
ATOM 2053 C CA . VAL A 1 272 ? -0.667 8.207 3.285 1.00 98.38 272 VAL A CA 1
ATOM 2054 C C . VAL A 1 272 ? 0.366 8.110 4.398 1.00 98.38 272 VAL A C 1
ATOM 2056 O O . VAL A 1 272 ? 0.083 7.573 5.469 1.00 98.38 272 VAL A O 1
ATOM 2059 N N . ALA A 1 273 ? 1.537 8.683 4.161 1.00 97.50 273 ALA A N 1
ATOM 2060 C CA . ALA A 1 273 ? 2.644 8.681 5.103 1.00 97.50 273 ALA A CA 1
ATOM 2061 C C . ALA A 1 273 ? 3.499 9.951 4.953 1.00 97.50 273 ALA A C 1
ATOM 2063 O O . ALA A 1 273 ? 3.228 10.821 4.114 1.00 97.50 273 ALA A O 1
ATOM 2064 N N . GLY A 1 274 ? 4.492 10.092 5.827 1.00 95.00 274 GLY A N 1
ATOM 2065 C CA . GLY A 1 274 ? 5.582 11.050 5.668 1.00 95.00 274 GLY A CA 1
ATOM 2066 C C . GLY A 1 274 ? 6.819 10.407 5.040 1.00 95.00 274 GLY A C 1
ATOM 2067 O O . GLY A 1 274 ? 6.931 9.189 4.967 1.00 95.00 274 GLY A O 1
ATOM 2068 N N . PHE A 1 275 ? 7.771 11.248 4.642 1.00 93.94 275 PHE A N 1
ATOM 2069 C CA . PHE A 1 275 ? 9.055 10.847 4.065 1.00 93.94 275 PHE A CA 1
ATOM 2070 C C . PHE A 1 275 ? 10.193 11.699 4.641 1.00 93.94 275 PHE A C 1
ATOM 2072 O O . PHE A 1 275 ? 9.951 12.746 5.256 1.00 93.94 275 PHE A O 1
ATOM 2079 N N . CYS A 1 276 ? 11.435 11.289 4.391 1.00 92.56 276 CYS A N 1
ATOM 2080 C CA . CYS A 1 276 ? 12.645 11.933 4.886 1.00 92.56 276 CYS A CA 1
ATOM 2081 C C . CYS A 1 276 ? 13.466 12.582 3.764 1.00 92.56 276 CYS A C 1
ATOM 2083 O O . CYS A 1 276 ? 13.818 11.950 2.768 1.00 92.56 276 CYS A O 1
ATOM 2085 N N . ASP A 1 277 ? 13.812 13.858 3.943 1.00 89.06 277 ASP A N 1
ATOM 2086 C CA . ASP A 1 277 ? 14.742 14.578 3.075 1.00 89.06 277 ASP A CA 1
ATOM 2087 C C . ASP A 1 277 ? 16.194 14.277 3.486 1.00 89.06 277 ASP A C 1
ATOM 2089 O O . ASP A 1 277 ? 16.581 14.483 4.639 1.00 89.06 277 ASP A O 1
ATOM 2093 N N . THR A 1 278 ? 17.041 13.860 2.543 1.00 86.50 278 THR A N 1
ATOM 2094 C CA . THR A 1 278 ? 18.481 13.688 2.801 1.00 86.50 278 THR A CA 1
ATOM 2095 C C . THR A 1 278 ? 19.280 14.936 2.428 1.00 86.50 278 THR A C 1
ATOM 2097 O O . THR A 1 278 ? 18.923 15.696 1.526 1.00 86.50 278 THR A O 1
ATOM 2100 N N . GLU A 1 279 ? 20.456 15.107 3.042 1.00 79.69 279 GLU A N 1
ATOM 2101 C CA . GLU A 1 279 ? 21.388 16.205 2.722 1.00 79.69 279 GLU A CA 1
ATOM 2102 C C . GLU A 1 279 ? 21.842 16.221 1.250 1.00 79.69 279 GLU A C 1
ATOM 2104 O O . GLU A 1 279 ? 22.321 17.239 0.750 1.00 79.69 279 GLU A O 1
ATOM 2109 N N . ARG A 1 280 ? 21.704 15.090 0.547 1.00 75.88 280 ARG A N 1
ATOM 2110 C CA . ARG A 1 280 ? 22.118 14.910 -0.852 1.00 75.88 280 ARG A CA 1
ATOM 2111 C C . ARG A 1 280 ? 20.996 15.191 -1.854 1.00 75.88 280 ARG A C 1
ATOM 2113 O O . ARG A 1 280 ? 21.211 15.019 -3.049 1.00 75.88 280 ARG A O 1
ATOM 2120 N N . GLY A 1 281 ? 19.824 15.620 -1.383 1.00 78.62 281 GLY A N 1
ATOM 2121 C CA . GLY A 1 281 ? 18.664 15.920 -2.227 1.00 78.62 281 GLY A CA 1
ATOM 2122 C C . GLY A 1 281 ? 17.866 14.692 -2.676 1.00 78.62 281 GLY A C 1
ATOM 2123 O O . GLY A 1 281 ? 16.917 14.853 -3.440 1.00 78.62 281 GLY A O 1
ATOM 2124 N N . LEU A 1 282 ? 18.235 13.496 -2.198 1.00 86.12 282 LEU A N 1
ATOM 2125 C CA . LEU A 1 282 ? 17.427 12.283 -2.308 1.00 86.12 282 LEU A CA 1
ATOM 2126 C C . LEU A 1 282 ? 16.352 12.307 -1.217 1.00 86.12 282 LEU A C 1
ATOM 2128 O O . LEU A 1 282 ? 16.651 12.643 -0.069 1.00 86.12 282 LEU A O 1
ATOM 2132 N N . VAL A 1 283 ? 15.129 11.946 -1.569 1.00 90.12 283 VAL A N 1
ATOM 2133 C CA . VAL A 1 283 ? 14.006 11.769 -0.650 1.00 90.12 283 VAL A CA 1
ATOM 2134 C C . VAL A 1 283 ? 13.823 10.277 -0.416 1.00 90.12 283 VAL A C 1
ATOM 2136 O O . VAL A 1 283 ? 13.759 9.513 -1.378 1.00 90.12 283 VAL A O 1
ATOM 2139 N N . ILE A 1 284 ? 13.778 9.873 0.850 1.00 90.38 284 ILE A N 1
ATOM 2140 C CA . ILE A 1 284 ? 13.631 8.484 1.275 1.00 90.38 284 ILE A CA 1
ATOM 2141 C C . ILE A 1 284 ? 12.244 8.283 1.854 1.00 90.38 284 ILE A C 1
ATOM 2143 O O . ILE A 1 284 ? 11.804 9.022 2.733 1.00 90.38 284 ILE A O 1
ATOM 2147 N N . ASP A 1 285 ? 11.594 7.246 1.365 1.00 91.50 285 ASP A N 1
ATOM 2148 C CA . ASP A 1 285 ? 10.392 6.696 1.938 1.00 91.50 285 ASP A CA 1
ATOM 2149 C C . ASP A 1 285 ? 10.719 5.857 3.184 1.00 91.50 285 ASP A C 1
ATOM 2151 O O . ASP A 1 285 ? 11.119 4.697 3.086 1.00 91.50 285 ASP A O 1
ATOM 2155 N N . ASP A 1 286 ? 10.671 6.487 4.358 1.00 89.56 286 ASP A N 1
ATOM 2156 C CA . ASP A 1 286 ? 10.954 5.850 5.651 1.00 89.56 286 ASP A CA 1
ATOM 2157 C C . ASP A 1 286 ? 9.719 5.712 6.548 1.00 89.56 286 ASP A C 1
ATOM 2159 O O . ASP A 1 286 ? 9.813 5.132 7.637 1.00 89.56 286 ASP A O 1
ATOM 2163 N N . HIS A 1 287 ? 8.592 6.296 6.126 1.00 91.44 287 HIS A N 1
ATOM 2164 C CA . HIS A 1 287 ? 7.366 6.423 6.908 1.00 91.44 287 HIS A CA 1
ATOM 2165 C C . HIS A 1 287 ? 7.636 6.850 8.360 1.00 91.44 287 HIS A C 1
ATOM 2167 O O . HIS A 1 287 ? 7.022 6.335 9.295 1.00 91.44 287 HIS A O 1
ATOM 2173 N N . GLY A 1 288 ? 8.613 7.744 8.559 1.00 92.25 288 GLY A N 1
ATOM 2174 C CA . GLY A 1 288 ? 9.142 8.115 9.875 1.00 92.25 288 GLY A CA 1
ATOM 2175 C C . GLY A 1 288 ? 8.624 9.442 10.420 1.00 92.25 288 GLY A C 1
ATOM 2176 O O . GLY A 1 288 ? 8.997 9.869 11.513 1.00 92.25 288 GLY A O 1
ATOM 2177 N N . SER A 1 289 ? 7.778 10.138 9.660 1.00 94.31 289 SER A N 1
ATOM 2178 C CA . SER A 1 289 ? 7.358 11.506 9.963 1.00 94.31 289 SER A CA 1
ATOM 2179 C C . SER A 1 289 ? 5.875 11.750 9.686 1.00 94.31 289 SER A C 1
ATOM 2181 O O . SER A 1 289 ? 5.203 10.949 9.040 1.00 94.31 289 SER A O 1
ATOM 2183 N N . CYS A 1 290 ? 5.353 12.883 10.174 1.00 96.31 290 CYS A N 1
ATOM 2184 C CA . CYS A 1 290 ? 3.980 13.289 9.872 1.00 96.31 290 CYS A CA 1
ATOM 2185 C C . CYS A 1 290 ? 3.767 13.418 8.360 1.00 96.31 290 CYS A C 1
ATOM 2187 O O . CYS A 1 290 ? 4.659 13.877 7.634 1.00 96.31 290 CYS A O 1
ATOM 2189 N N . VAL A 1 291 ? 2.546 13.129 7.908 1.00 97.44 291 VAL A N 1
ATOM 2190 C CA . VAL A 1 291 ? 2.194 13.217 6.493 1.00 97.44 291 VAL A CA 1
ATOM 2191 C C . VAL A 1 291 ? 2.411 14.646 6.000 1.00 97.44 291 VAL A C 1
ATOM 2193 O O . VAL A 1 291 ? 1.985 15.640 6.602 1.00 97.44 291 VAL A O 1
ATOM 2196 N N . ARG A 1 292 ? 3.121 14.765 4.879 1.00 96.25 292 ARG A N 1
ATOM 2197 C CA . ARG A 1 292 ? 3.518 16.063 4.330 1.00 96.25 292 ARG A CA 1
ATOM 2198 C C . ARG A 1 292 ? 2.322 16.766 3.696 1.00 96.25 292 ARG A C 1
ATOM 2200 O O . ARG A 1 292 ? 1.442 16.139 3.112 1.00 96.25 292 ARG A O 1
ATOM 2207 N N . ALA A 1 293 ? 2.325 18.100 3.731 1.00 96.12 293 ALA A N 1
ATOM 2208 C CA . ALA A 1 293 ? 1.245 18.907 3.157 1.00 96.12 293 ALA A CA 1
ATOM 2209 C C . ALA A 1 293 ? 0.997 18.600 1.669 1.00 96.12 293 ALA A C 1
ATOM 2211 O O . ALA A 1 293 ? -0.147 18.591 1.222 1.00 96.12 293 ALA A O 1
ATOM 2212 N N . ASP A 1 294 ? 2.052 18.320 0.902 1.00 95.06 294 ASP A N 1
ATOM 2213 C CA . ASP A 1 294 ? 1.904 17.965 -0.508 1.00 95.06 294 ASP A CA 1
ATOM 2214 C C . ASP A 1 294 ? 1.347 16.549 -0.706 1.00 95.06 294 ASP A C 1
ATOM 2216 O O . ASP A 1 294 ? 0.531 16.361 -1.605 1.00 95.06 294 ASP A O 1
ATOM 2220 N N . VAL A 1 295 ? 1.668 15.591 0.172 1.00 97.88 295 VAL A N 1
ATOM 2221 C CA . VAL A 1 295 ? 1.049 14.251 0.169 1.00 97.88 295 VAL A CA 1
ATOM 2222 C C . VAL A 1 295 ? -0.445 14.360 0.480 1.00 97.88 295 VAL A C 1
ATOM 2224 O O . VAL A 1 295 ? -1.264 13.786 -0.236 1.00 97.88 295 VAL A O 1
ATOM 2227 N N . TRP A 1 296 ? -0.836 15.203 1.445 1.00 98.25 296 TRP A N 1
ATOM 2228 C CA . TRP A 1 296 ? -2.250 15.491 1.710 1.00 98.25 296 TRP A CA 1
ATOM 2229 C C . TRP A 1 296 ? -2.989 16.063 0.496 1.00 98.25 296 TRP A C 1
ATOM 2231 O O . TRP A 1 296 ? -4.151 15.726 0.263 1.00 98.25 296 TRP A O 1
ATOM 2241 N N . ARG A 1 297 ? -2.324 16.892 -0.317 1.00 98.00 297 ARG A N 1
ATOM 2242 C CA . ARG A 1 297 ? -2.904 17.443 -1.554 1.00 98.00 297 ARG A CA 1
ATOM 2243 C C . ARG A 1 297 ? -3.070 16.378 -2.638 1.00 98.00 297 ARG A C 1
ATOM 2245 O O . ARG A 1 297 ? -4.081 16.400 -3.339 1.00 98.00 297 ARG A O 1
ATOM 2252 N N . VAL A 1 298 ? -2.122 15.445 -2.763 1.00 98.38 298 VAL A N 1
ATOM 2253 C CA . VAL A 1 298 ? -2.255 14.284 -3.663 1.00 98.38 298 VAL A CA 1
ATOM 2254 C C . VAL A 1 298 ? -3.402 13.383 -3.202 1.00 98.38 298 VAL A C 1
ATOM 2256 O O . VAL A 1 298 ? -4.247 13.000 -4.010 1.00 98.38 298 VAL A O 1
ATOM 2259 N N . TYR A 1 299 ? -3.494 13.110 -1.900 1.00 98.50 299 TYR A N 1
ATOM 2260 C CA . TYR A 1 299 ? -4.592 12.344 -1.315 1.00 98.50 299 TYR A CA 1
ATOM 2261 C C . TYR A 1 299 ? -5.957 12.996 -1.574 1.00 98.50 299 TYR A C 1
ATOM 2263 O O . TYR A 1 299 ? -6.896 12.329 -2.006 1.00 98.50 299 TYR A O 1
ATOM 2271 N N . GLU A 1 300 ? -6.079 14.313 -1.387 1.00 97.62 300 GLU A N 1
ATOM 2272 C CA . GLU A 1 300 ? -7.316 15.035 -1.692 1.00 97.62 300 GLU A CA 1
ATOM 2273 C C . GLU A 1 300 ? -7.703 14.903 -3.177 1.00 97.62 300 GLU A C 1
ATOM 2275 O O . GLU A 1 300 ? -8.880 14.724 -3.504 1.00 97.62 300 GLU A O 1
ATOM 2280 N N . HIS A 1 301 ? -6.722 14.936 -4.087 1.00 97.75 301 HIS A N 1
ATOM 2281 C CA . HIS A 1 301 ? -6.948 14.686 -5.513 1.00 97.75 301 HIS A CA 1
ATOM 2282 C C . HIS A 1 301 ? -7.451 13.258 -5.771 1.00 97.75 301 HIS A C 1
ATOM 2284 O O . HIS A 1 301 ? -8.457 13.088 -6.464 1.00 97.75 301 HIS A O 1
ATOM 2290 N N . ALA A 1 302 ? -6.837 12.246 -5.146 1.00 97.81 302 ALA A N 1
ATOM 2291 C CA . ALA A 1 302 ? -7.294 10.854 -5.216 1.00 97.81 302 ALA A CA 1
ATOM 2292 C C . ALA A 1 302 ? -8.747 10.702 -4.736 1.00 97.81 302 ALA A C 1
ATOM 2294 O O . ALA A 1 302 ? -9.566 10.078 -5.416 1.00 97.81 302 ALA A O 1
ATOM 2295 N N . LEU A 1 303 ? -9.108 11.345 -3.620 1.00 96.44 303 LEU A N 1
ATOM 2296 C CA . LEU A 1 303 ? -10.478 11.341 -3.104 1.00 96.44 303 LEU A CA 1
ATOM 2297 C C . LEU A 1 303 ? -11.471 11.988 -4.072 1.00 96.44 303 LEU A C 1
ATOM 2299 O O . LEU A 1 303 ? -12.567 11.467 -4.265 1.00 96.44 303 LEU A O 1
ATOM 2303 N N . ARG A 1 304 ? -11.123 13.115 -4.704 1.00 95.81 304 ARG A N 1
ATOM 2304 C CA . ARG A 1 304 ? -11.997 13.739 -5.716 1.00 95.81 304 ARG A CA 1
ATOM 2305 C C . ARG A 1 304 ? -12.171 12.845 -6.943 1.00 95.81 304 ARG A C 1
ATOM 2307 O O . ARG A 1 304 ? -13.242 12.848 -7.547 1.00 95.81 304 ARG A O 1
ATOM 2314 N N . ARG A 1 305 ? -11.135 12.085 -7.307 1.00 95.69 305 ARG A N 1
ATOM 2315 C CA . ARG A 1 305 ? -11.124 11.220 -8.489 1.00 95.69 305 ARG A CA 1
ATOM 2316 C C . ARG A 1 305 ? -11.886 9.909 -8.291 1.00 95.69 305 ARG A C 1
ATOM 2318 O O . ARG A 1 305 ? -12.564 9.469 -9.227 1.00 95.69 305 ARG A O 1
ATOM 2325 N N . PHE A 1 306 ? -11.759 9.281 -7.122 1.00 95.12 306 PHE A N 1
ATOM 2326 C CA . PHE A 1 306 ? -12.293 7.939 -6.846 1.00 95.12 306 PHE A CA 1
ATOM 2327 C C . PHE A 1 306 ? -13.409 7.906 -5.796 1.00 95.12 306 PHE A C 1
ATOM 2329 O O . PHE A 1 306 ? -14.100 6.897 -5.675 1.00 95.12 306 PHE A O 1
ATOM 2336 N N . GLY A 1 307 ? -13.634 9.006 -5.078 1.00 93.12 307 GLY A N 1
ATOM 2337 C CA . GLY A 1 307 ? -14.507 9.051 -3.910 1.00 93.12 307 GLY A CA 1
ATOM 2338 C C . GLY A 1 307 ? -13.791 8.613 -2.624 1.00 93.12 307 GLY A C 1
ATOM 2339 O O . GLY A 1 307 ? -12.577 8.407 -2.622 1.00 93.12 307 GLY A O 1
ATOM 2340 N N . PRO A 1 308 ? -14.525 8.492 -1.503 1.00 92.56 308 PRO A N 1
ATOM 2341 C CA . PRO A 1 308 ? -13.969 7.964 -0.261 1.00 92.56 308 PRO A CA 1
ATOM 2342 C C . PRO A 1 308 ? -13.560 6.496 -0.442 1.00 92.56 308 PRO A C 1
ATOM 2344 O O . PRO A 1 308 ? -14.385 5.651 -0.791 1.00 92.56 308 PRO A O 1
ATOM 2347 N N . LEU A 1 309 ? -12.293 6.201 -0.169 1.00 93.38 309 LEU A N 1
ATOM 2348 C CA . LEU A 1 309 ? -11.722 4.856 -0.200 1.00 93.38 309 LEU A CA 1
ATOM 2349 C C . LEU A 1 309 ? -11.251 4.455 1.204 1.00 93.38 309 LEU A C 1
ATOM 2351 O O . LEU A 1 309 ? -11.065 5.330 2.054 1.00 93.38 309 LEU A O 1
ATOM 2355 N N . PRO A 1 310 ? -11.049 3.154 1.482 1.00 97.88 310 PRO A N 1
ATOM 2356 C CA . PRO A 1 310 ? -10.220 2.737 2.604 1.00 97.88 310 PRO A CA 1
ATOM 2357 C C . PRO A 1 310 ? -8.892 3.498 2.584 1.00 97.88 310 PRO A C 1
ATOM 2359 O O . PRO A 1 310 ? -8.233 3.544 1.548 1.00 97.88 310 PRO A O 1
ATOM 2362 N N . THR A 1 311 ? -8.535 4.138 3.694 1.00 98.38 311 THR A N 1
ATOM 2363 C CA . THR A 1 311 ? -7.302 4.921 3.801 1.00 98.38 311 THR A CA 1
ATOM 2364 C C . THR A 1 311 ? -6.548 4.547 5.057 1.00 98.38 311 THR A C 1
ATOM 2366 O O . THR A 1 311 ? -7.116 4.595 6.148 1.00 98.38 311 THR A O 1
ATOM 2369 N N . LEU A 1 312 ? -5.279 4.202 4.908 1.00 9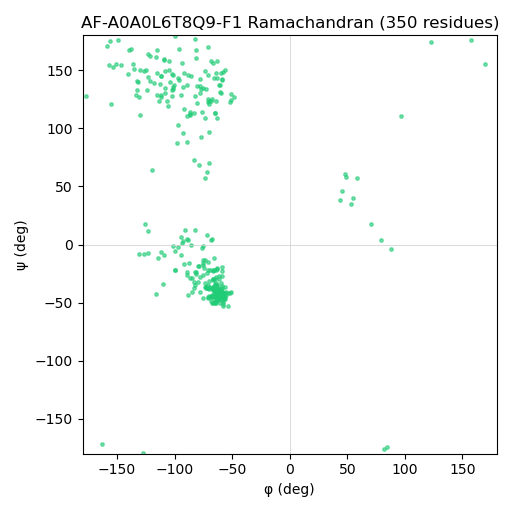8.50 312 LEU A N 1
ATOM 2370 C CA . LEU A 1 312 ? -4.379 3.966 6.020 1.00 98.50 312 LEU A CA 1
ATOM 2371 C C . LEU A 1 312 ? -3.468 5.173 6.206 1.00 98.50 312 LEU A C 1
ATOM 2373 O O . LEU A 1 312 ? -2.893 5.661 5.237 1.00 98.50 312 LEU A O 1
ATOM 2377 N N . VAL A 1 313 ? -3.326 5.629 7.449 1.00 98.25 313 VAL A N 1
ATOM 2378 C CA . VAL A 1 313 ? -2.152 6.421 7.826 1.00 98.25 313 VAL A CA 1
ATOM 2379 C C . VAL A 1 313 ? -1.054 5.453 8.241 1.00 98.25 313 VAL A C 1
ATOM 2381 O O . VAL A 1 313 ? -1.210 4.734 9.239 1.00 98.25 313 VAL A O 1
ATOM 2384 N N . GLU A 1 314 ? 0.020 5.422 7.463 1.00 94.88 314 GLU A N 1
ATOM 2385 C CA . GLU A 1 314 ? 1.161 4.544 7.685 1.00 94.88 314 GLU A CA 1
ATOM 2386 C C . GLU A 1 314 ? 2.294 5.250 8.439 1.00 94.88 314 GLU A C 1
ATOM 2388 O O . GLU A 1 314 ? 2.529 6.450 8.283 1.00 94.88 314 GLU A O 1
ATOM 2393 N N . TRP A 1 315 ? 2.951 4.484 9.315 1.00 95.75 315 TRP A N 1
ATOM 2394 C CA . TRP A 1 315 ? 4.110 4.908 10.088 1.00 95.75 315 TRP A CA 1
ATOM 2395 C C . TRP A 1 315 ? 4.944 3.677 10.473 1.00 95.75 315 TRP A C 1
ATOM 2397 O O . TRP A 1 315 ? 4.441 2.787 11.169 1.00 95.75 315 TRP A O 1
ATOM 2407 N N . ASP A 1 316 ? 6.211 3.624 10.057 1.00 90.50 316 ASP A N 1
ATOM 2408 C CA . ASP A 1 316 ? 7.077 2.446 10.243 1.00 90.50 316 ASP A CA 1
ATOM 2409 C C . ASP A 1 316 ? 8.279 2.685 11.135 1.00 90.50 316 ASP A C 1
ATOM 2411 O O . ASP A 1 316 ? 8.602 1.851 11.990 1.00 90.50 316 ASP A O 1
ATOM 2415 N N . THR A 1 317 ? 8.937 3.821 10.954 1.00 90.50 317 THR A N 1
ATOM 2416 C CA . THR A 1 317 ? 10.122 4.204 11.719 1.00 90.50 317 THR A CA 1
ATOM 2417 C C . THR A 1 317 ? 9.781 5.351 12.665 1.00 90.50 317 THR A C 1
ATOM 2419 O O . THR A 1 317 ? 8.749 5.993 12.517 1.00 90.50 317 THR A O 1
ATOM 2422 N N . ASP A 1 318 ? 10.577 5.562 13.716 1.00 93.31 318 ASP A N 1
ATOM 2423 C CA . ASP A 1 318 ? 10.398 6.689 14.649 1.00 93.31 318 ASP A CA 1
ATOM 2424 C C . ASP A 1 318 ? 8.944 6.922 15.114 1.00 93.31 318 ASP A C 1
ATOM 2426 O O . ASP A 1 318 ? 8.429 8.041 15.128 1.00 93.31 318 ASP A O 1
ATOM 2430 N N . LEU A 1 319 ? 8.277 5.822 15.492 1.00 95.19 319 LEU A N 1
ATOM 2431 C CA . LEU A 1 319 ? 6.848 5.801 15.806 1.00 95.19 319 LEU A CA 1
ATOM 2432 C C . LEU A 1 319 ? 6.461 6.898 16.811 1.00 95.19 319 LEU A C 1
ATOM 2434 O O . LEU A 1 319 ? 7.054 6.982 17.895 1.00 95.19 319 LEU A O 1
ATOM 2438 N N . PRO A 1 320 ? 5.422 7.696 16.512 1.00 96.44 320 PRO A N 1
ATOM 2439 C CA . PRO A 1 320 ? 5.031 8.806 17.349 1.00 96.44 320 PRO A CA 1
ATOM 2440 C C . PRO A 1 320 ? 4.169 8.295 18.508 1.00 96.44 320 PRO A C 1
ATOM 2442 O O . PRO A 1 320 ? 3.788 7.120 18.591 1.00 96.44 320 PRO A O 1
ATOM 2445 N N . ALA A 1 321 ? 3.794 9.204 19.405 1.00 97.62 321 ALA A N 1
ATOM 2446 C CA . ALA A 1 321 ? 2.717 8.924 20.343 1.00 97.62 321 ALA A CA 1
ATOM 2447 C C . ALA A 1 321 ? 1.404 8.623 19.586 1.00 97.62 321 ALA A C 1
ATOM 2449 O O . ALA A 1 321 ? 1.160 9.150 18.498 1.00 97.62 321 ALA A O 1
ATOM 2450 N N . LEU A 1 322 ? 0.556 7.756 20.154 1.00 97.56 322 LEU A N 1
ATOM 2451 C CA . LEU A 1 322 ? -0.667 7.297 19.485 1.00 97.56 322 LEU A CA 1
ATOM 2452 C C . LEU A 1 322 ? -1.623 8.452 19.144 1.00 97.56 322 LEU A C 1
ATOM 2454 O O . LEU A 1 322 ? -2.303 8.401 18.126 1.00 97.56 322 LEU A O 1
ATOM 2458 N N . ASP A 1 323 ? -1.677 9.499 19.965 1.00 97.62 323 ASP A N 1
ATOM 2459 C CA . ASP A 1 323 ? -2.531 10.669 19.743 1.00 97.62 323 ASP A CA 1
ATOM 2460 C C . ASP A 1 323 ? -2.152 11.457 18.481 1.00 97.62 323 ASP A C 1
ATOM 2462 O O . ASP A 1 323 ? -3.040 11.959 17.793 1.00 97.62 323 ASP A O 1
ATOM 2466 N N . VAL A 1 324 ? -0.863 11.503 18.132 1.00 97.88 324 VAL A N 1
ATOM 2467 C CA . VAL A 1 324 ? -0.380 12.079 16.868 1.00 97.88 324 VAL A CA 1
ATOM 2468 C C . VAL A 1 324 ? -0.884 11.254 15.684 1.00 97.88 324 VAL A C 1
ATOM 2470 O O . VAL A 1 324 ? -1.507 11.802 14.777 1.00 97.88 324 VAL A O 1
ATOM 2473 N N . LEU A 1 325 ? -0.702 9.930 15.727 1.00 97.31 325 LEU A N 1
ATOM 2474 C CA . LEU A 1 325 ? -1.153 9.019 14.668 1.00 97.31 325 LEU A CA 1
ATOM 2475 C C . LEU A 1 325 ? -2.683 9.057 14.490 1.00 97.31 325 LEU A C 1
ATOM 2477 O O . LEU A 1 325 ? -3.196 9.128 13.373 1.00 97.31 325 LEU A O 1
ATOM 2481 N N . LEU A 1 326 ? -3.432 9.084 15.596 1.00 97.62 326 LEU A N 1
ATOM 2482 C CA . LEU A 1 326 ? -4.887 9.254 15.576 1.00 97.62 326 LEU A CA 1
ATOM 2483 C C . LEU A 1 326 ? -5.308 10.644 15.073 1.00 97.62 326 LEU A C 1
ATOM 2485 O O . LEU A 1 326 ? -6.375 10.771 14.470 1.00 97.62 326 LEU A O 1
ATOM 2489 N N . GLY A 1 327 ? -4.490 11.675 15.294 1.00 97.94 327 GLY A N 1
ATOM 2490 C CA . GLY A 1 327 ? -4.687 13.017 14.750 1.00 97.94 327 GLY A CA 1
ATOM 2491 C C . GLY A 1 327 ? -4.630 13.043 13.222 1.00 97.94 327 GLY A C 1
ATOM 2492 O O . GLY A 1 327 ? -5.541 13.577 12.584 1.00 97.94 327 GLY A O 1
ATOM 2493 N N . GLU A 1 328 ? -3.626 12.397 12.630 1.00 97.94 328 GLU A N 1
ATOM 2494 C CA . GLU A 1 328 ? -3.489 12.251 11.172 1.00 97.94 328 GLU A CA 1
ATOM 2495 C C . GLU A 1 328 ? -4.647 11.415 10.590 1.00 97.94 328 GLU A C 1
ATOM 2497 O O . GLU A 1 328 ? -5.261 11.794 9.589 1.00 97.94 328 GLU A O 1
ATOM 2502 N N . ALA A 1 329 ? -5.053 10.333 11.269 1.00 98.00 329 ALA A N 1
ATOM 2503 C CA . ALA A 1 329 ? -6.221 9.543 10.867 1.00 98.00 329 ALA A CA 1
ATOM 2504 C C . ALA A 1 329 ? -7.524 10.368 10.921 1.00 98.00 329 ALA A C 1
ATOM 2506 O O . ALA A 1 329 ? -8.377 10.293 10.028 1.00 98.00 329 ALA A O 1
ATOM 2507 N N . ALA A 1 330 ? -7.687 11.214 11.943 1.00 97.25 330 ALA A N 1
ATOM 2508 C CA . ALA A 1 330 ? -8.820 12.129 12.036 1.00 97.25 330 ALA A CA 1
ATOM 2509 C C . ALA A 1 330 ? -8.807 13.183 10.914 1.00 97.25 330 ALA A C 1
ATOM 2511 O O . ALA A 1 330 ? -9.881 13.542 10.411 1.00 97.25 330 ALA A O 1
ATOM 2512 N N . HIS A 1 331 ? -7.620 13.640 10.499 1.00 97.69 331 HIS A N 1
ATOM 2513 C CA . HIS A 1 331 ? -7.441 14.540 9.363 1.00 97.69 331 HIS A CA 1
ATOM 2514 C C . HIS A 1 331 ? -7.854 13.873 8.044 1.00 97.69 331 HIS A C 1
ATOM 2516 O O . HIS A 1 331 ? -8.718 14.404 7.339 1.00 97.69 331 HIS A O 1
ATOM 2522 N N . ALA A 1 332 ? -7.366 12.659 7.767 1.00 97.50 332 ALA A N 1
ATOM 2523 C CA . ALA A 1 332 ? -7.775 11.880 6.598 1.00 97.50 332 ALA A CA 1
ATOM 2524 C C . ALA A 1 332 ? -9.302 11.680 6.551 1.00 97.50 332 ALA A C 1
ATOM 2526 O O . ALA A 1 332 ? -9.936 11.881 5.511 1.00 97.50 332 ALA A O 1
ATOM 2527 N N . ALA A 1 333 ? -9.923 11.368 7.693 1.00 96.56 333 ALA A N 1
ATOM 2528 C CA . ALA A 1 333 ? -11.371 11.198 7.787 1.00 96.56 333 ALA A CA 1
ATOM 2529 C C . ALA A 1 333 ? -12.139 12.515 7.558 1.00 96.56 333 ALA A C 1
ATOM 2531 O O . ALA A 1 333 ? -13.273 12.499 7.070 1.00 96.56 333 ALA A O 1
ATOM 2532 N N . ALA A 1 334 ? -11.561 13.665 7.919 1.00 95.75 334 ALA A N 1
ATOM 2533 C CA . ALA A 1 334 ? -12.151 14.974 7.645 1.00 95.75 334 ALA A CA 1
ATOM 2534 C C . ALA A 1 334 ? -12.176 15.278 6.143 1.00 95.75 334 ALA A C 1
ATOM 2536 O O . ALA A 1 334 ? -13.238 15.650 5.638 1.00 95.75 334 ALA A O 1
ATOM 2537 N N . LEU A 1 335 ? -11.071 15.020 5.438 1.00 95.88 335 LEU A N 1
ATOM 2538 C CA . LEU A 1 335 ? -10.977 15.183 3.984 1.00 95.88 335 LEU A CA 1
ATOM 2539 C C . LEU A 1 335 ? -11.985 14.290 3.243 1.00 95.88 335 LEU A C 1
ATOM 2541 O O . LEU A 1 335 ? -12.711 14.765 2.368 1.00 95.88 335 LEU A O 1
ATOM 2545 N N . GLN A 1 336 ? -12.137 13.023 3.654 1.00 94.94 336 GLN A N 1
ATOM 2546 C CA . GLN A 1 336 ? -13.153 12.131 3.072 1.00 94.94 336 GLN A CA 1
ATOM 2547 C C . GLN A 1 336 ? -14.573 12.693 3.219 1.00 94.94 336 GLN A C 1
ATOM 2549 O O . GLN A 1 336 ? -15.355 12.688 2.264 1.00 94.94 336 GLN A O 1
ATOM 2554 N N . ARG A 1 337 ? -14.919 13.215 4.405 1.00 93.56 337 ARG A N 1
ATOM 2555 C CA . ARG A 1 337 ? -16.238 13.823 4.651 1.00 93.56 337 ARG A CA 1
ATOM 2556 C C . ARG A 1 337 ? -16.457 15.078 3.813 1.00 93.56 337 ARG A C 1
ATOM 2558 O O . ARG A 1 337 ? -17.579 15.304 3.361 1.00 93.56 337 ARG A O 1
ATOM 2565 N N . GLU A 1 338 ? -15.427 15.894 3.626 1.00 91.56 338 GLU A N 1
ATOM 2566 C CA . GLU A 1 338 ? -15.494 17.109 2.814 1.00 91.56 338 GLU A CA 1
ATOM 2567 C C . GLU A 1 338 ? -15.782 16.788 1.344 1.00 91.56 338 GLU A C 1
ATOM 2569 O O . GLU A 1 338 ? -16.764 17.286 0.789 1.00 91.56 338 GLU A O 1
ATOM 2574 N N . VAL A 1 339 ? -15.025 15.863 0.748 1.00 88.56 339 VAL A N 1
ATOM 2575 C CA . VAL A 1 339 ? -15.230 15.437 -0.646 1.00 88.56 339 VAL A CA 1
ATOM 2576 C C . VAL A 1 339 ? -16.614 14.808 -0.852 1.00 88.56 339 VAL A C 1
ATOM 2578 O O . VAL A 1 339 ? -17.289 15.099 -1.847 1.00 88.56 339 VAL A O 1
ATOM 2581 N N . CYS A 1 340 ? -17.094 14.010 0.110 1.00 85.00 340 CYS A N 1
ATOM 2582 C CA . CYS A 1 340 ? -18.445 13.441 0.066 1.00 85.00 340 CYS A CA 1
ATOM 2583 C C . CYS A 1 340 ? -19.538 14.519 0.057 1.00 85.00 340 CYS A C 1
ATOM 2585 O O . CYS A 1 340 ? -20.505 14.414 -0.701 1.00 85.00 340 CYS A O 1
ATOM 2587 N N . ARG A 1 341 ? -19.398 15.567 0.883 1.00 85.19 341 ARG A N 1
ATOM 2588 C CA . ARG A 1 341 ? -20.366 16.677 0.951 1.00 85.19 341 ARG A CA 1
ATOM 2589 C C . ARG A 1 341 ? -20.403 17.468 -0.351 1.00 85.19 341 ARG A C 1
ATOM 2591 O O . ARG A 1 341 ? -21.491 17.743 -0.852 1.00 85.19 341 ARG A O 1
ATOM 2598 N N . THR A 1 342 ? -19.239 17.783 -0.914 1.00 79.56 342 THR A N 1
ATOM 2599 C CA . THR A 1 342 ? -19.131 18.520 -2.182 1.00 79.56 342 THR A CA 1
ATOM 2600 C C . THR A 1 342 ? -19.740 17.728 -3.341 1.00 79.56 342 THR A C 1
ATOM 2602 O O . THR A 1 342 ? -20.513 18.276 -4.126 1.00 79.56 342 THR A O 1
ATOM 2605 N N . SER A 1 343 ? -19.493 16.416 -3.394 1.00 74.75 343 SER A N 1
ATOM 2606 C CA . SER A 1 343 ? -20.067 15.529 -4.416 1.00 74.75 343 SER A CA 1
ATOM 2607 C C . SER A 1 343 ? -21.592 15.395 -4.296 1.00 74.75 343 SER A C 1
ATOM 2609 O O . SER A 1 343 ? -22.297 15.354 -5.303 1.00 74.75 343 SER A O 1
ATOM 2611 N N . ALA A 1 344 ? -22.130 15.369 -3.071 1.00 68.12 344 ALA A N 1
ATOM 2612 C CA . ALA A 1 344 ? -23.573 15.312 -2.831 1.00 68.12 344 ALA A CA 1
ATOM 2613 C C . ALA A 1 344 ? -24.293 16.630 -3.175 1.00 68.12 344 ALA A C 1
ATOM 2615 O O . ALA A 1 344 ? -25.422 16.600 -3.668 1.00 68.12 344 ALA A O 1
ATOM 2616 N N . ALA A 1 345 ? -23.643 17.776 -2.950 1.00 63.78 345 ALA A N 1
ATOM 2617 C CA . ALA A 1 345 ? -24.183 19.099 -3.263 1.00 63.78 345 ALA A CA 1
ATOM 2618 C C . ALA A 1 345 ? -24.291 19.374 -4.777 1.00 63.78 345 ALA A C 1
ATOM 2620 O O . ALA A 1 345 ? -25.100 20.202 -5.187 1.00 63.78 345 ALA A O 1
ATOM 2621 N N . PHE A 1 346 ? -23.519 18.666 -5.610 1.00 53.69 346 PHE A N 1
ATOM 2622 C CA . PHE A 1 346 ? -23.481 18.854 -7.064 1.00 53.69 346 PHE A CA 1
ATOM 2623 C C . PHE A 1 346 ? -24.474 17.972 -7.852 1.00 53.69 346 PHE A C 1
ATOM 2625 O O . PHE A 1 346 ? -24.391 17.896 -9.074 1.00 53.69 346 PHE A O 1
ATOM 2632 N N . ARG A 1 347 ? -25.452 17.304 -7.221 1.00 46.09 347 ARG A N 1
ATOM 2633 C CA . ARG A 1 347 ? -26.487 16.582 -7.990 1.00 46.09 347 ARG A CA 1
ATOM 2634 C C . ARG A 1 347 ? -27.327 17.584 -8.806 1.00 46.09 347 ARG A C 1
ATOM 2636 O O . ARG A 1 347 ? -28.057 18.361 -8.188 1.00 46.09 347 ARG A O 1
ATOM 2643 N N . PRO A 1 348 ? -27.276 17.586 -10.157 1.00 44.81 348 PRO A N 1
ATOM 2644 C CA . PRO A 1 348 ? -28.138 18.461 -10.941 1.00 44.81 348 PRO A CA 1
ATOM 2645 C C . PRO A 1 348 ? -29.594 18.086 -10.657 1.00 44.81 348 PRO A C 1
ATOM 2647 O O . PRO A 1 348 ? -29.927 16.902 -10.559 1.00 44.81 348 PRO A O 1
ATOM 2650 N N . ALA A 1 349 ? -30.449 19.097 -10.478 1.00 44.00 349 ALA A N 1
ATOM 2651 C CA . ALA A 1 349 ? -31.879 18.895 -10.296 1.00 44.00 349 ALA A CA 1
ATOM 2652 C C . ALA A 1 349 ? -32.394 17.992 -11.424 1.00 44.00 349 ALA A C 1
ATOM 2654 O O . ALA A 1 349 ? -32.169 18.285 -12.600 1.00 44.00 349 ALA A O 1
ATOM 2655 N N . ALA A 1 350 ? -33.031 16.878 -11.057 1.00 43.59 350 ALA A N 1
ATOM 2656 C CA . ALA A 1 350 ? -33.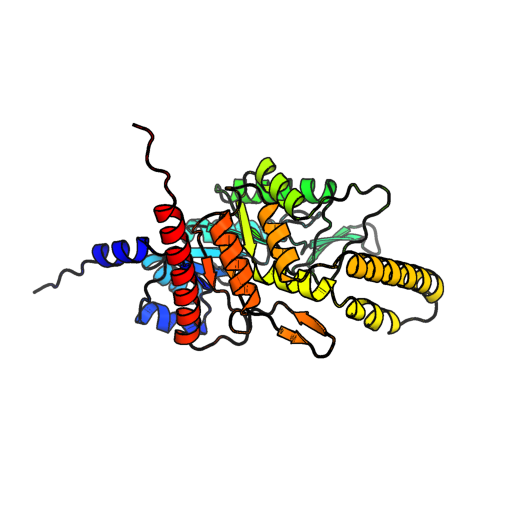686 16.007 -12.019 1.00 43.59 350 ALA A CA 1
ATOM 2657 C C . ALA A 1 350 ? -34.614 16.870 -12.885 1.00 43.59 350 ALA A C 1
ATOM 2659 O O . ALA A 1 350 ? -35.447 17.607 -12.353 1.00 43.59 350 ALA A O 1
ATOM 2660 N N . CYS A 1 351 ? -34.399 16.841 -14.202 1.00 36.94 351 CYS A N 1
ATOM 2661 C CA . CYS A 1 351 ? -35.272 17.531 -15.144 1.00 36.94 351 CYS A CA 1
ATOM 2662 C C . CYS A 1 351 ? -36.690 16.940 -14.990 1.00 36.94 351 CYS A C 1
ATOM 2664 O O . CYS A 1 351 ? -36.787 15.711 -14.917 1.00 36.94 351 CYS A O 1
ATOM 2666 N N . PRO A 1 352 ? -37.733 17.780 -14.855 1.00 51.94 352 PRO A N 1
ATOM 2667 C CA . PRO A 1 352 ? -39.087 17.346 -14.510 1.00 51.94 352 PRO A CA 1
ATOM 2668 C C . PRO A 1 352 ? -39.753 16.462 -15.566 1.00 51.94 352 PRO A C 1
ATOM 2670 O O . PRO A 1 352 ? -39.429 16.611 -16.768 1.00 51.94 352 PRO A O 1
#

Foldseek 3Di:
DDDDDDPPVLVVQLCPALEEAADDDVCLVVCLVVVPSHQAYEYELVQQLDPDDPSVVSLQSRLVRGAYEYEYAQQQLLALVAGDPSVLVSSLVSCVVSVHPAYEYEPFHQWYWDDDPDPDTDIDGNSHRAHHFQFPVSLVSSLVRQLVSCVSNVHAHAYEYAQHPDDDDDDPPTDGDDPLVSQQVSCVRNVHAYAYELQSLLLNLQCLLQVQPVPPPVVPDDDPVCPVVVVVVVVVVVVSVVSNVVCPDHSLVSLLVSLLSHDAPRHQEYEFADWDQDPSSRIGDQSQDHGDPSSVSSLLSNCLSHADHNYYYYHDHNDDPVVSRVVSSVVSSVSNVVSVVVVVVPDPPDDD

Solvent-accessible surface area (backbone atoms only — not comparable to full-atom values): 19588 Å² total; per-residue (Å²): 143,79,86,80,80,70,69,70,63,61,60,60,64,26,71,74,42,49,30,19,38,48,60,49,80,91,47,48,68,56,48,71,70,68,58,71,87,43,32,28,35,30,37,62,44,76,78,47,54,59,96,64,57,72,64,47,53,50,51,52,60,46,50,76,76,33,48,34,35,36,36,41,93,74,61,22,37,40,11,83,65,49,65,56,65,69,60,50,56,37,50,40,53,44,44,73,72,62,64,47,80,43,38,35,34,43,54,12,23,27,39,44,71,42,78,48,103,58,100,53,71,45,79,44,74,71,88,48,76,35,64,56,59,52,28,62,69,42,49,54,41,25,32,52,35,49,36,54,49,27,65,69,62,71,43,72,37,28,40,26,61,66,61,52,95,64,81,70,83,76,58,96,86,54,59,78,48,58,65,43,56,48,53,46,49,41,28,70,74,42,61,33,32,28,28,45,34,42,34,27,42,43,38,36,36,49,33,56,70,39,68,71,63,69,68,64,66,74,74,74,77,72,94,80,66,48,76,60,51,51,54,49,50,53,51,48,52,50,48,47,51,46,50,36,65,68,51,81,59,56,41,65,54,53,39,47,53,46,58,69,61,41,64,84,86,38,67,64,32,35,40,43,26,12,60,44,83,44,98,76,57,49,50,42,87,50,23,44,42,74,62,39,74,66,38,54,52,45,47,53,50,50,33,71,73,72,42,80,55,40,32,33,40,45,59,75,32,77,74,70,61,67,68,58,57,50,47,54,31,52,49,55,48,49,54,41,52,50,50,51,52,56,59,64,71,64,62,74,79,77,80,131

Sequence (352 aa):
MARGHRPAEHARAAATSHVGIGLRQPHYAQVLGEAPPLGFVEVHSENFFADGGAALGVLHEVRERYAVSLHGVGLGLGSMAGVDGWHLDRLERLVNRIEPVRVSDHACFARATLALAGPGHAVVHGNDLLPIAFTTAALDAMVSNVSQVQERLRRPMLVENLSAYLSFRTGPDDEPMGEPQFFAELCRRAGCGMLLDVNNLMVNALNALNPLSEAADAAGGAPTLARHLERDLQRDLQRDLERASVLRRSPLQHCCDFIDALPPGIVGEVHVAGFCDTERGLVIDDHGSCVRADVWRVYEHALRRFGPLPTLVEWDTDLPALDVLLGEAAHAAALQREVCRTSAAFRPAACP